Protein AF-A0A1Q7HKK1-F1 (afdb_monomer_lite)

Structure (mmCIF, N/CA/C/O backbone):
data_AF-A0A1Q7HKK1-F1
#
_entry.id   AF-A0A1Q7HKK1-F1
#
loop_
_atom_site.group_PDB
_atom_site.id
_atom_site.type_symbol
_atom_site.label_atom_id
_atom_site.label_alt_id
_atom_site.label_comp_id
_atom_site.label_asym_id
_atom_site.label_entity_id
_atom_site.label_seq_id
_atom_site.pdbx_PDB_ins_code
_atom_site.Cartn_x
_atom_site.Cartn_y
_atom_site.Cartn_z
_atom_site.occupancy
_atom_site.B_iso_or_equiv
_atom_site.auth_seq_id
_atom_site.auth_comp_id
_atom_site.auth_asym_id
_atom_site.auth_atom_id
_atom_site.pdbx_PDB_model_num
ATOM 1 N N . MET A 1 1 ? -11.847 10.784 -1.531 1.00 80.31 1 MET A N 1
ATOM 2 C CA . MET A 1 1 ? -12.477 9.885 -0.548 1.00 80.31 1 MET A CA 1
ATOM 3 C C . MET A 1 1 ? -13.758 9.335 -1.143 1.00 80.31 1 MET A C 1
ATOM 5 O O . MET A 1 1 ? -14.498 10.095 -1.760 1.00 80.31 1 MET A O 1
ATOM 9 N N . TRP A 1 2 ? -14.009 8.042 -0.967 1.00 82.75 2 TRP A N 1
ATOM 10 C CA . TRP A 1 2 ? -15.274 7.397 -1.310 1.00 82.75 2 TRP A CA 1
ATOM 11 C C . TRP A 1 2 ? -15.834 6.710 -0.073 1.00 82.75 2 TRP A C 1
ATOM 13 O O . TRP A 1 2 ? -15.111 6.007 0.631 1.00 82.75 2 TRP A O 1
ATOM 23 N N . LEU A 1 3 ? -17.128 6.911 0.154 1.00 79.12 3 LEU A N 1
ATOM 24 C CA . LEU A 1 3 ? -17.871 6.321 1.258 1.00 79.12 3 LEU A CA 1
ATOM 25 C C . LEU A 1 3 ? -18.754 5.172 0.736 1.00 79.12 3 LEU A C 1
ATOM 27 O O . LEU A 1 3 ? -19.161 5.199 -0.436 1.00 79.12 3 LEU A O 1
ATOM 31 N N . PRO A 1 4 ? -19.068 4.171 1.576 1.00 72.12 4 PRO A N 1
ATOM 32 C CA . PRO A 1 4 ? -20.070 3.152 1.273 1.00 72.12 4 PRO A CA 1
ATOM 33 C C . PRO A 1 4 ? -21.423 3.754 0.869 1.00 72.12 4 PRO A C 1
ATOM 35 O O . PRO A 1 4 ? -21.762 4.881 1.233 1.00 72.12 4 PRO A O 1
ATOM 38 N N . ARG A 1 5 ? -22.232 2.986 0.130 1.00 70.56 5 ARG A N 1
ATOM 39 C CA . ARG A 1 5 ? -23.631 3.365 -0.124 1.00 70.56 5 ARG A CA 1
ATOM 40 C C . ARG A 1 5 ? -24.385 3.362 1.210 1.00 70.56 5 ARG A C 1
ATOM 42 O O . ARG A 1 5 ? -24.185 2.443 1.996 1.00 70.56 5 ARG A O 1
ATOM 49 N N . ASP A 1 6 ? -25.205 4.385 1.449 1.00 73.00 6 ASP A N 1
ATOM 50 C CA . ASP A 1 6 ? -25.981 4.556 2.689 1.00 73.00 6 ASP A CA 1
ATOM 51 C C . ASP A 1 6 ? -25.108 4.631 3.958 1.00 73.00 6 ASP A C 1
ATOM 53 O O . ASP A 1 6 ? -25.484 4.157 5.028 1.00 73.00 6 ASP A O 1
ATOM 57 N N . TRP A 1 7 ? -23.911 5.219 3.828 1.00 68.81 7 TRP A N 1
ATOM 58 C CA . TRP A 1 7 ? -22.941 5.316 4.915 1.00 68.81 7 TRP A CA 1
ATOM 59 C C . TRP A 1 7 ? -23.478 6.085 6.125 1.00 68.81 7 TRP A C 1
ATOM 61 O O . TRP A 1 7 ? -23.895 7.239 6.031 1.00 68.81 7 TRP A O 1
ATOM 71 N N . THR A 1 8 ? -23.357 5.440 7.280 1.00 72.75 8 THR A N 1
ATOM 72 C CA . THR A 1 8 ? -23.418 6.049 8.606 1.00 72.75 8 THR A CA 1
ATOM 73 C C . THR A 1 8 ? -22.092 5.769 9.309 1.00 72.75 8 THR A C 1
ATOM 75 O O . THR A 1 8 ? -21.617 4.634 9.200 1.00 72.75 8 THR A O 1
ATOM 78 N N . PRO A 1 9 ? -21.501 6.727 10.045 1.00 70.31 9 PRO A N 1
ATOM 79 C CA . PRO A 1 9 ? -20.318 6.465 10.857 1.00 70.31 9 PRO A CA 1
ATOM 80 C C . PRO A 1 9 ? -20.576 5.285 11.799 1.00 70.31 9 PRO A C 1
ATOM 82 O O . PRO A 1 9 ? -21.444 5.344 12.670 1.00 70.31 9 PRO A O 1
ATOM 85 N N . THR A 1 10 ? -19.857 4.187 11.592 1.00 67.50 10 THR A N 1
ATOM 86 C CA . THR A 1 10 ? -19.933 2.994 12.435 1.00 67.50 10 THR A CA 1
ATOM 87 C C . THR A 1 10 ? -18.551 2.711 12.993 1.00 67.50 10 THR A C 1
ATOM 89 O O . THR A 1 10 ? -17.607 2.662 12.199 1.00 67.50 10 THR A O 1
ATOM 92 N N . PRO A 1 11 ? -18.425 2.436 14.303 1.00 66.00 11 PRO A N 1
ATOM 93 C CA . PRO A 1 11 ? -17.152 2.048 14.889 1.00 66.00 11 PRO A CA 1
ATOM 94 C C . PRO A 1 11 ? -16.513 0.916 14.080 1.00 66.00 11 PRO A C 1
ATOM 96 O O . PRO A 1 11 ? -17.191 -0.060 13.747 1.00 66.00 11 PRO A O 1
ATOM 99 N N . ARG A 1 12 ? -15.207 1.027 13.807 1.00 70.31 12 ARG A N 1
ATOM 100 C CA . ARG A 1 12 ? -14.400 0.003 13.116 1.00 70.31 12 ARG A CA 1
ATOM 101 C C . ARG A 1 12 ? -14.690 -0.199 11.622 1.00 70.31 12 ARG A C 1
ATOM 103 O O . ARG A 1 12 ? -14.422 -1.282 11.099 1.00 70.31 12 ARG A O 1
ATOM 110 N N . CYS A 1 13 ? -15.208 0.808 10.915 1.00 73.94 13 CYS A N 1
ATOM 111 C CA . CYS A 1 13 ? -15.252 0.744 9.452 1.00 73.94 13 CYS A CA 1
ATOM 112 C C . CYS A 1 13 ? -13.818 0.591 8.895 1.00 73.94 13 CYS A C 1
ATOM 114 O O . CYS A 1 13 ? -12.953 1.397 9.246 1.00 73.94 13 CYS A O 1
ATOM 116 N N . PRO A 1 14 ? -13.527 -0.425 8.062 1.00 79.31 14 PRO A N 1
ATOM 117 C CA . PRO A 1 14 ? -12.194 -0.598 7.502 1.00 79.31 14 PRO A CA 1
ATOM 118 C C . PRO A 1 14 ? -11.873 0.525 6.511 1.00 79.31 14 PRO A C 1
ATOM 120 O O . PRO A 1 14 ? -12.694 0.883 5.657 1.00 79.31 14 PRO A O 1
ATOM 123 N N . LEU A 1 15 ? -10.650 1.046 6.613 1.00 88.25 15 LEU A N 1
ATOM 124 C CA . LEU A 1 15 ? -10.137 2.100 5.745 1.00 88.25 15 LEU A CA 1
ATOM 125 C C . LEU A 1 15 ? -9.169 1.488 4.732 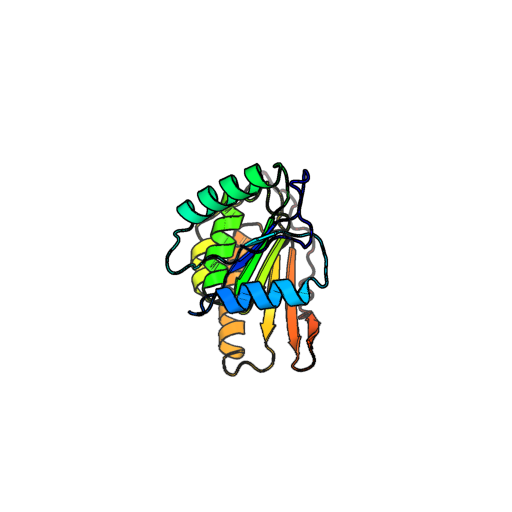1.00 88.25 15 LEU A C 1
ATOM 127 O O . LEU A 1 15 ? -8.183 0.861 5.114 1.00 88.25 15 LEU A O 1
ATOM 131 N N . LEU A 1 16 ? -9.445 1.664 3.442 1.00 89.50 16 LEU A N 1
ATOM 132 C CA . LEU A 1 16 ? -8.529 1.308 2.364 1.00 89.50 16 LEU A CA 1
ATOM 133 C C . LEU A 1 16 ? -7.850 2.570 1.840 1.00 89.50 16 LEU A C 1
ATOM 135 O O . LEU A 1 16 ? -8.512 3.447 1.291 1.00 89.50 16 LEU A O 1
ATOM 139 N N . ILE A 1 17 ? -6.530 2.626 1.945 1.00 91.25 17 ILE A N 1
ATOM 140 C CA . ILE A 1 17 ? -5.706 3.719 1.433 1.00 91.25 17 ILE A CA 1
ATOM 141 C C . ILE A 1 17 ? -5.013 3.218 0.168 1.00 91.25 17 ILE A C 1
ATOM 143 O O . ILE A 1 17 ? -4.067 2.442 0.240 1.00 91.25 17 ILE A O 1
ATOM 147 N N . ALA A 1 18 ? -5.515 3.622 -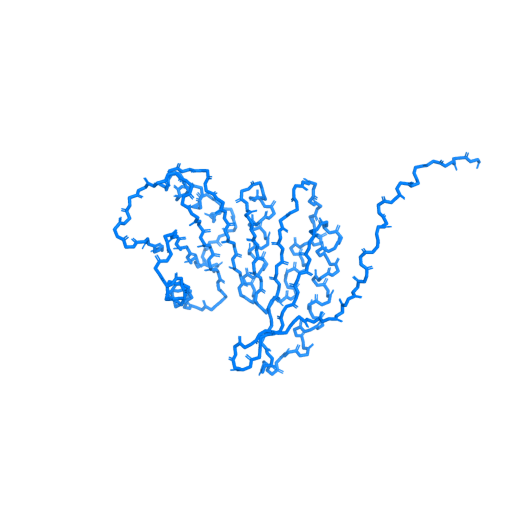0.994 1.00 91.25 18 ALA A N 1
ATOM 148 C CA . ALA A 1 18 ? -5.057 3.208 -2.312 1.00 91.25 18 ALA A CA 1
ATOM 149 C C . ALA A 1 18 ? -4.246 4.323 -2.981 1.00 91.25 18 ALA A C 1
ATOM 151 O O . ALA A 1 18 ? -4.804 5.289 -3.496 1.00 91.25 18 ALA A O 1
ATOM 152 N N . MET A 1 19 ? -2.926 4.180 -2.969 1.00 91.75 19 MET A N 1
ATOM 153 C CA . MET A 1 19 ? -1.987 5.156 -3.508 1.00 91.75 19 MET A CA 1
ATOM 154 C C . MET A 1 19 ? -1.416 4.711 -4.843 1.00 91.75 19 MET A C 1
ATOM 156 O O . MET A 1 19 ? -1.137 3.531 -5.071 1.00 91.75 19 MET A O 1
ATOM 160 N N . ASP A 1 20 ? -1.216 5.696 -5.703 1.00 88.88 20 ASP A N 1
ATOM 161 C CA . ASP A 1 20 ? -0.754 5.518 -7.064 1.00 88.88 20 ASP A CA 1
ATOM 162 C C . ASP A 1 20 ? 0.265 6.611 -7.402 1.00 88.88 20 ASP A C 1
ATOM 164 O O . ASP A 1 20 ? 0.142 7.737 -6.917 1.00 88.88 20 ASP A O 1
ATOM 168 N N . ASP A 1 21 ? 1.273 6.270 -8.200 1.00 84.56 21 ASP A N 1
ATOM 169 C CA . ASP A 1 21 ? 2.250 7.216 -8.742 1.00 84.56 21 ASP A CA 1
ATOM 170 C C . ASP A 1 21 ? 1.744 7.915 -10.014 1.00 84.56 21 AS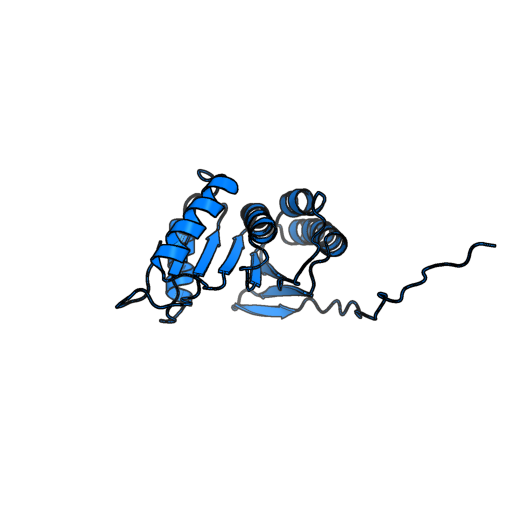P A C 1
ATOM 172 O O . ASP A 1 21 ? 2.309 8.921 -10.449 1.00 84.56 21 ASP A O 1
ATOM 176 N N . ALA A 1 22 ? 0.658 7.409 -10.606 1.00 76.88 22 ALA A N 1
ATOM 177 C CA . ALA A 1 22 ? 0.062 7.985 -11.794 1.00 76.88 22 ALA A CA 1
ATOM 178 C C . ALA A 1 22 ? -0.605 9.346 -11.507 1.00 76.88 22 ALA A C 1
ATOM 180 O O . ALA A 1 22 ? -1.204 9.550 -10.446 1.00 76.88 22 ALA A O 1
ATOM 181 N N . PRO A 1 23 ? -0.632 10.258 -12.501 1.00 70.19 23 PRO A N 1
ATOM 182 C CA . PRO A 1 23 ? -1.305 11.553 -12.379 1.00 70.19 23 PRO A CA 1
ATOM 183 C C . PRO A 1 23 ? -2.803 11.446 -12.050 1.00 70.19 23 PRO A C 1
ATOM 185 O O . PRO A 1 23 ? -3.375 12.365 -11.462 1.00 70.19 23 PRO A O 1
ATOM 188 N N . ASP A 1 24 ? -3.441 10.332 -12.426 1.00 78.88 24 ASP A N 1
ATOM 189 C CA . ASP A 1 24 ? -4.867 10.074 -12.213 1.00 78.88 24 ASP A CA 1
ATOM 190 C C . ASP A 1 24 ? -5.128 9.136 -11.022 1.00 78.88 24 ASP A C 1
ATOM 192 O O . ASP A 1 24 ? -5.761 8.088 -11.134 1.00 78.88 24 ASP A O 1
ATOM 196 N N . TRP A 1 25 ? -4.676 9.542 -9.837 1.00 78.88 25 TRP A N 1
ATOM 197 C CA . TRP A 1 25 ? -4.959 8.866 -8.562 1.00 78.88 25 TRP A CA 1
ATOM 198 C C . TRP A 1 25 ? -6.466 8.643 -8.301 1.00 78.88 25 TRP A C 1
ATOM 200 O O . TRP A 1 25 ? -6.861 7.760 -7.532 1.00 78.88 25 TRP A O 1
ATOM 210 N N . ARG A 1 26 ? -7.345 9.433 -8.940 1.00 80.44 26 ARG A N 1
ATOM 211 C CA . ARG A 1 26 ? -8.804 9.270 -8.835 1.00 80.44 26 ARG A CA 1
ATOM 212 C C . ARG A 1 26 ? -9.279 8.008 -9.541 1.00 80.44 26 ARG A C 1
ATOM 214 O O . ARG A 1 26 ? -10.175 7.342 -9.015 1.00 80.44 26 ARG A O 1
ATOM 221 N N . ALA A 1 27 ? -8.682 7.663 -10.682 1.00 83.94 27 ALA A N 1
ATOM 222 C CA . ALA A 1 27 ? -8.960 6.407 -11.367 1.00 83.94 27 ALA A CA 1
ATOM 223 C C . ALA A 1 27 ? -8.645 5.202 -10.471 1.00 83.94 27 ALA A C 1
ATOM 225 O O . ALA A 1 27 ? -9.452 4.274 -10.398 1.00 83.94 27 ALA A O 1
ATOM 226 N N . THR A 1 28 ? -7.550 5.248 -9.708 1.00 82.00 28 THR A N 1
ATOM 227 C CA . THR A 1 28 ? -7.169 4.190 -8.758 1.00 82.00 28 THR A CA 1
ATOM 228 C C . THR A 1 28 ? -8.235 3.984 -7.686 1.00 82.00 28 THR A C 1
ATOM 230 O O . THR A 1 28 ? -8.704 2.865 -7.472 1.00 82.00 28 THR A O 1
ATOM 233 N N . GLY A 1 29 ? -8.708 5.058 -7.053 1.00 80.69 29 GLY A N 1
ATOM 234 C CA . GLY A 1 29 ? -9.784 4.943 -6.068 1.00 80.69 29 GLY A CA 1
ATOM 235 C C . GLY A 1 29 ? -11.103 4.433 -6.663 1.00 80.69 29 GLY A C 1
ATOM 236 O O . GLY A 1 29 ? -11.793 3.625 -6.037 1.00 80.69 29 GLY A O 1
ATOM 237 N N . GLN A 1 30 ? -11.432 4.823 -7.899 1.00 83.25 30 GLN A N 1
ATOM 238 C CA . GLN A 1 30 ? -12.608 4.308 -8.604 1.00 83.25 30 GLN A CA 1
ATOM 239 C C . GLN A 1 30 ? -12.478 2.814 -8.953 1.00 83.25 30 GLN A C 1
ATOM 241 O O . GLN A 1 30 ? -13.464 2.081 -8.845 1.00 83.25 30 GLN A O 1
ATOM 246 N N . LEU A 1 31 ? -11.281 2.343 -9.318 1.00 84.25 31 LEU A N 1
ATOM 247 C CA . LEU A 1 31 ? -10.996 0.922 -9.539 1.00 84.25 31 LEU A CA 1
ATOM 248 C C . LEU A 1 31 ? -11.244 0.108 -8.268 1.00 84.25 31 LEU A C 1
ATOM 250 O O . LEU A 1 31 ? -12.007 -0.858 -8.300 1.00 84.25 31 LEU A O 1
ATOM 254 N N . PHE A 1 32 ? -10.681 0.531 -7.133 1.00 83.25 32 PHE A N 1
ATOM 255 C CA . PHE A 1 32 ? -10.899 -0.158 -5.858 1.00 83.25 32 PHE A CA 1
ATOM 256 C C . PHE A 1 32 ? -12.356 -0.109 -5.412 1.00 83.25 32 PHE A C 1
ATOM 258 O O . PHE A 1 32 ? -12.879 -1.107 -4.915 1.00 83.25 32 PHE A O 1
ATOM 265 N N . ARG A 1 33 ? -13.051 1.008 -5.639 1.00 82.44 33 ARG A N 1
ATOM 266 C CA . ARG A 1 33 ? -14.488 1.109 -5.370 1.00 82.44 33 ARG A CA 1
ATOM 267 C C . ARG A 1 33 ? -15.283 0.070 -6.155 1.00 82.44 33 ARG A C 1
ATOM 269 O O . ARG A 1 33 ? -16.133 -0.601 -5.574 1.00 82.44 33 ARG A O 1
ATOM 276 N N . ASN A 1 34 ? -14.995 -0.078 -7.447 1.00 83.19 34 ASN A N 1
ATOM 277 C CA . ASN A 1 34 ? -15.651 -1.069 -8.298 1.00 83.19 34 ASN A CA 1
ATOM 278 C C . ASN A 1 34 ? -15.316 -2.499 -7.843 1.00 83.19 34 ASN A C 1
ATOM 280 O O . ASN A 1 34 ? -16.214 -3.330 -7.719 1.00 83.19 34 ASN A O 1
ATOM 284 N N . ALA A 1 35 ? -14.045 -2.768 -7.528 1.00 79.06 35 ALA A N 1
ATOM 285 C CA . ALA A 1 35 ? -13.570 -4.080 -7.086 1.00 79.06 35 ALA A CA 1
ATOM 286 C C . ALA A 1 35 ? -14.117 -4.500 -5.710 1.00 79.06 35 ALA A C 1
ATOM 288 O O . ALA A 1 35 ? -14.273 -5.687 -5.437 1.00 79.06 35 ALA A O 1
ATOM 289 N N . SER A 1 36 ? -14.452 -3.536 -4.849 1.00 76.31 36 SER A N 1
ATOM 290 C CA . SER A 1 36 ? -14.962 -3.806 -3.498 1.00 76.31 36 SER A CA 1
ATOM 291 C C . SER A 1 36 ? -16.382 -4.386 -3.487 1.00 76.31 36 SER A C 1
ATOM 293 O O . SER A 1 36 ? -16.839 -4.820 -2.433 1.00 76.31 36 SER A O 1
ATOM 295 N N . ALA A 1 37 ? -17.078 -4.417 -4.633 1.00 69.81 37 ALA A N 1
ATOM 296 C CA . ALA A 1 37 ? -18.333 -5.147 -4.853 1.00 69.81 37 ALA A CA 1
ATOM 297 C C . ALA A 1 37 ? -19.408 -4.964 -3.753 1.00 69.81 37 ALA A C 1
ATOM 299 O O . ALA A 1 37 ? -20.127 -5.900 -3.411 1.00 69.81 37 ALA A O 1
ATOM 300 N N . GLY A 1 38 ? -19.522 -3.760 -3.180 1.00 66.19 38 GLY A N 1
ATOM 301 C CA . GLY A 1 38 ? -20.513 -3.444 -2.141 1.00 66.19 38 GLY A CA 1
ATOM 302 C C . GLY A 1 38 ? -20.079 -3.732 -0.700 1.00 66.19 38 GLY A C 1
ATOM 303 O O . GLY A 1 38 ? -20.891 -3.578 0.209 1.00 66.19 38 GLY A O 1
ATOM 304 N N . ARG A 1 39 ? -18.816 -4.107 -0.458 1.00 73.44 39 ARG A N 1
ATOM 305 C CA . ARG A 1 39 ? -18.262 -4.178 0.901 1.00 73.44 39 ARG A CA 1
ATOM 306 C C . ARG A 1 39 ? -18.247 -2.781 1.544 1.00 73.44 39 ARG A C 1
ATOM 308 O O . ARG A 1 39 ? -17.793 -1.833 0.898 1.00 73.44 39 ARG A O 1
ATOM 315 N N . PRO A 1 40 ? -18.716 -2.634 2.796 1.00 69.06 40 PRO A N 1
ATOM 316 C CA . PRO A 1 40 ? -18.673 -1.362 3.503 1.00 69.06 40 PRO A CA 1
ATOM 317 C C . PRO A 1 40 ? -17.232 -1.063 3.932 1.00 69.06 40 PRO A C 1
ATOM 319 O O . PRO A 1 40 ? -16.739 -1.603 4.917 1.00 69.06 40 PRO A O 1
ATOM 322 N N . GLN A 1 41 ? -16.555 -0.223 3.155 1.00 80.62 41 GLN A N 1
ATOM 323 C CA . GLN A 1 41 ? -15.226 0.302 3.452 1.00 80.62 41 GLN A CA 1
ATOM 324 C C . GLN A 1 41 ? -15.115 1.747 2.966 1.00 80.62 41 GLN A C 1
ATOM 326 O O . GLN A 1 41 ? -15.704 2.115 1.944 1.00 80.62 41 GLN A O 1
ATOM 331 N N . VAL A 1 42 ? -14.340 2.557 3.679 1.00 84.88 42 VAL A N 1
ATOM 332 C CA . VAL A 1 42 ? -13.980 3.900 3.219 1.00 84.88 42 VAL A CA 1
ATOM 333 C C . VAL A 1 42 ? -12.717 3.788 2.376 1.00 84.88 42 VAL A C 1
ATOM 335 O O . VAL A 1 42 ? -11.761 3.126 2.769 1.00 84.88 42 VAL A O 1
ATOM 338 N N . ILE A 1 43 ? -12.721 4.403 1.194 1.00 87.69 43 ILE A N 1
ATOM 339 C CA . ILE A 1 43 ? -11.574 4.383 0.282 1.00 87.69 43 ILE A CA 1
ATOM 340 C C . ILE A 1 43 ? -10.965 5.777 0.224 1.00 87.69 43 ILE A C 1
ATOM 342 O O . ILE A 1 43 ? -11.628 6.758 -0.134 1.00 87.69 43 ILE A O 1
ATOM 346 N N . LEU A 1 44 ? -9.680 5.857 0.532 1.00 88.94 44 LEU A N 1
ATOM 347 C CA . LEU A 1 44 ? -8.845 7.033 0.366 1.00 88.94 44 LEU A CA 1
ATOM 348 C C . LEU A 1 44 ? -7.893 6.775 -0.788 1.00 88.94 44 LEU A C 1
ATOM 350 O O . LEU A 1 44 ? -7.186 5.780 -0.787 1.00 88.94 44 LEU A O 1
ATOM 354 N N . ALA A 1 45 ? -7.868 7.668 -1.768 1.00 90.06 45 ALA A N 1
ATOM 355 C CA . ALA A 1 45 ? -6.808 7.690 -2.766 1.00 90.06 45 ALA A CA 1
ATOM 356 C C . ALA A 1 45 ? -6.175 9.073 -2.688 1.00 90.06 45 ALA A C 1
ATOM 358 O O . ALA A 1 45 ? -6.769 10.021 -3.197 1.00 90.06 45 ALA A O 1
ATOM 359 N N . PRO A 1 46 ? -5.085 9.248 -1.930 1.00 88.12 46 PRO A N 1
ATOM 360 C CA . PRO A 1 46 ? -4.402 10.525 -1.882 1.00 88.12 46 PRO A CA 1
ATOM 361 C C . PRO A 1 46 ? -3.543 10.735 -3.127 1.00 88.12 46 PRO A C 1
ATOM 363 O O . PRO A 1 46 ? -3.037 9.788 -3.727 1.00 88.12 46 PRO A O 1
ATOM 366 N N . ASN A 1 47 ? -3.326 12.004 -3.468 1.00 88.00 47 ASN A N 1
ATOM 367 C CA . ASN A 1 47 ? -2.308 12.380 -4.436 1.00 88.00 47 ASN A CA 1
ATOM 368 C C . ASN A 1 47 ? -0.940 12.464 -3.743 1.00 88.00 47 ASN A C 1
ATOM 370 O O . ASN A 1 47 ? -0.650 13.450 -3.061 1.00 88.00 47 ASN A O 1
ATOM 374 N N . ILE A 1 48 ? -0.092 11.457 -3.940 1.00 87.69 48 ILE A N 1
ATOM 375 C CA . ILE A 1 48 ? 1.230 11.397 -3.299 1.00 87.69 48 ILE A CA 1
ATOM 376 C C . ILE A 1 48 ? 2.202 12.478 -3.798 1.00 87.69 48 ILE A C 1
ATOM 378 O O . ILE A 1 48 ? 3.195 12.752 -3.137 1.00 87.69 48 ILE A O 1
ATOM 382 N N . ALA A 1 49 ? 1.919 13.122 -4.936 1.00 85.75 49 ALA A N 1
ATOM 383 C CA . ALA A 1 49 ? 2.722 14.241 -5.430 1.00 85.75 49 ALA A CA 1
ATOM 384 C C . ALA A 1 49 ? 2.440 15.554 -4.678 1.00 85.75 49 ALA A C 1
ATOM 386 O O . ALA A 1 49 ? 3.198 16.513 -4.799 1.00 85.75 49 ALA A O 1
ATOM 387 N N . VAL A 1 50 ? 1.329 15.617 -3.937 1.00 83.56 50 VAL A N 1
ATOM 388 C CA . VAL A 1 50 ? 0.888 16.816 -3.205 1.00 83.56 50 VAL A CA 1
ATOM 389 C C . VAL A 1 50 ? 1.039 16.633 -1.699 1.00 83.56 50 VAL A C 1
ATOM 391 O O . VAL A 1 50 ? 1.355 17.589 -0.995 1.00 83.56 50 VAL A O 1
ATOM 394 N N . HIS A 1 51 ? 0.822 15.418 -1.202 1.00 82.06 51 HIS A N 1
ATOM 395 C CA . HIS A 1 51 ? 0.860 15.127 0.223 1.00 82.06 51 HIS A CA 1
ATOM 396 C C . HIS A 1 51 ? 2.200 14.518 0.637 1.00 82.06 51 HIS A C 1
ATOM 398 O O . HIS A 1 51 ? 2.620 13.495 0.101 1.00 82.06 51 HIS A O 1
ATOM 404 N N . SER A 1 52 ? 2.839 15.110 1.648 1.00 86.12 52 SER A N 1
ATOM 405 C CA . SER A 1 52 ? 3.916 14.444 2.384 1.00 86.12 52 SER A CA 1
ATOM 406 C C . SER A 1 52 ? 3.348 13.315 3.245 1.00 86.12 52 SER A C 1
ATOM 408 O O . SER A 1 52 ? 2.175 13.351 3.626 1.00 86.12 52 SER A O 1
ATOM 410 N N . THR A 1 53 ? 4.184 12.350 3.633 1.00 84.06 53 THR A N 1
ATOM 411 C CA . THR A 1 53 ? 3.775 11.281 4.558 1.00 84.06 53 THR A CA 1
ATOM 412 C C . THR A 1 53 ? 3.230 11.833 5.880 1.00 84.06 53 THR A C 1
ATOM 414 O O . THR A 1 53 ? 2.269 11.279 6.398 1.00 84.06 53 THR A O 1
ATOM 417 N N . ASP A 1 54 ? 3.785 12.934 6.407 1.00 86.44 54 ASP A N 1
ATOM 418 C CA . ASP A 1 54 ? 3.263 13.593 7.618 1.00 86.44 54 ASP A CA 1
ATOM 419 C C . ASP A 1 54 ? 1.827 14.087 7.404 1.00 86.44 54 ASP A C 1
ATOM 421 O O . ASP A 1 54 ? 0.931 13.737 8.167 1.00 86.44 54 ASP A O 1
ATOM 425 N N . SER A 1 55 ? 1.582 14.804 6.302 1.00 89.00 55 SER A N 1
ATOM 426 C CA . SER A 1 55 ? 0.240 15.308 5.985 1.00 89.00 55 SER A CA 1
ATOM 427 C C . SER A 1 55 ? -0.771 14.189 5.715 1.00 89.00 55 SER A C 1
ATOM 429 O O . SER A 1 55 ? -1.962 14.357 5.961 1.00 89.00 55 SER A O 1
ATOM 431 N N . LEU A 1 56 ? -0.312 13.034 5.214 1.00 88.00 56 LEU A N 1
ATOM 432 C CA . LEU A 1 56 ? -1.166 11.862 5.032 1.00 88.00 56 LEU A CA 1
ATOM 433 C C . LEU A 1 56 ? -1.575 11.256 6.366 1.00 88.00 56 LEU A C 1
ATOM 435 O O . LEU A 1 56 ? -2.741 10.914 6.519 1.00 88.00 56 LEU A O 1
ATOM 439 N N . VAL A 1 57 ? -0.641 11.125 7.310 1.00 87.69 57 VAL A N 1
ATOM 440 C CA . VAL A 1 57 ? -0.927 10.602 8.652 1.00 87.69 57 VAL A CA 1
ATOM 441 C C . VAL A 1 57 ? -1.981 11.461 9.347 1.00 87.69 57 VAL A C 1
ATOM 443 O O . VAL A 1 57 ? -2.977 10.922 9.822 1.00 87.69 57 VAL A O 1
ATOM 446 N N . GLU A 1 58 ? -1.807 12.785 9.334 1.00 88.81 58 GLU A N 1
ATOM 447 C CA . GLU A 1 58 ? -2.777 13.724 9.913 1.00 88.81 58 GLU A CA 1
ATOM 448 C C . GLU A 1 58 ? -4.159 13.562 9.269 1.00 88.81 58 GLU A C 1
ATOM 450 O O . GLU A 1 58 ? -5.150 13.328 9.959 1.00 88.81 58 GLU A O 1
ATOM 455 N N . TRP A 1 59 ? -4.214 13.579 7.935 1.00 87.00 59 TRP A N 1
ATOM 456 C CA . TRP A 1 59 ? -5.468 13.456 7.195 1.00 87.00 59 TRP A CA 1
ATOM 457 C C . TRP A 1 59 ? -6.171 12.105 7.405 1.00 87.00 59 TRP A C 1
ATOM 459 O O . TRP A 1 59 ? -7.397 12.037 7.501 1.00 87.00 59 TRP A O 1
ATOM 469 N N . ILE A 1 60 ? -5.412 11.009 7.489 1.00 85.75 60 ILE A N 1
ATOM 470 C CA . ILE A 1 60 ? -5.949 9.674 7.784 1.00 85.75 60 ILE A CA 1
ATOM 471 C C . ILE A 1 60 ? -6.508 9.627 9.206 1.00 85.75 60 ILE A C 1
ATOM 473 O O . ILE A 1 60 ? -7.572 9.040 9.403 1.00 85.75 60 ILE A O 1
ATOM 477 N N . GLY A 1 61 ? -5.823 10.245 10.172 1.00 85.06 61 GLY A N 1
ATOM 478 C CA . GLY A 1 61 ? -6.289 10.362 11.552 1.00 85.06 61 GLY A CA 1
ATOM 479 C C . GLY A 1 61 ? -7.642 11.065 11.638 1.00 85.06 61 GLY A C 1
ATOM 480 O O . GLY A 1 61 ? -8.584 10.496 12.184 1.00 85.06 61 GLY A O 1
ATOM 481 N N . GLU A 1 62 ? -7.771 12.233 11.000 1.00 86.75 62 GLU A N 1
ATOM 482 C CA . GLU A 1 62 ? -9.031 12.991 10.937 1.00 86.75 62 GLU A CA 1
ATOM 483 C C . GLU A 1 62 ? -10.178 12.145 10.366 1.00 86.75 62 GLU A C 1
ATOM 485 O O . GLU A 1 62 ? -11.255 12.053 10.956 1.00 86.75 62 GLU A O 1
ATOM 490 N N . ILE A 1 63 ? -9.937 11.455 9.248 1.00 84.44 63 ILE A N 1
ATOM 491 C CA . ILE A 1 63 ? -10.954 10.602 8.621 1.00 84.44 63 ILE A CA 1
ATOM 492 C C . ILE A 1 63 ? -11.295 9.394 9.498 1.00 84.44 63 ILE A C 1
ATOM 494 O O . ILE A 1 63 ? -12.458 8.996 9.571 1.00 84.44 63 ILE A O 1
ATOM 498 N N . SER A 1 64 ? -10.302 8.783 10.143 1.00 81.25 64 SER A N 1
ATOM 499 C CA . SER A 1 64 ? -10.502 7.644 11.044 1.00 81.25 64 SER A CA 1
ATOM 500 C C . SER A 1 64 ? -11.415 8.028 12.210 1.00 81.25 64 SER A C 1
ATOM 502 O O . SER A 1 64 ? -12.370 7.302 12.512 1.00 81.25 64 SER A O 1
ATOM 504 N N . ASP A 1 65 ? -11.193 9.207 12.793 1.00 83.00 65 ASP A N 1
ATOM 505 C CA . ASP A 1 65 ? -12.017 9.762 13.865 1.00 83.00 65 ASP A CA 1
ATOM 506 C C . ASP A 1 65 ? -13.445 10.065 13.385 1.00 83.00 65 ASP A C 1
ATOM 508 O O . ASP A 1 65 ? -14.416 9.644 14.023 1.00 83.00 65 ASP A O 1
ATOM 512 N N . GLU A 1 66 ? -13.601 10.694 12.213 1.00 81.06 66 GLU A N 1
ATOM 513 C CA . GLU A 1 66 ? -14.912 10.928 11.583 1.00 81.06 66 GLU A CA 1
ATOM 514 C C . GLU A 1 66 ? -15.665 9.623 11.276 1.00 81.06 66 GLU A C 1
ATOM 516 O O . GLU A 1 66 ? -16.899 9.574 11.305 1.00 81.06 66 GLU A O 1
ATOM 521 N N . CYS A 1 67 ? -14.933 8.538 11.018 1.00 73.31 67 CYS A N 1
ATOM 522 C CA . CYS A 1 67 ? -15.485 7.210 10.767 1.00 73.31 67 CYS A CA 1
ATOM 523 C C . CYS A 1 67 ? -15.800 6.416 12.047 1.00 73.31 67 CYS A C 1
ATOM 525 O O . CYS A 1 67 ? -16.170 5.245 11.952 1.00 73.31 67 CYS A O 1
ATOM 527 N N . GLY A 1 68 ? -15.705 7.029 13.231 1.00 71.38 68 GLY A N 1
ATOM 528 C CA . GLY A 1 68 ? -16.038 6.407 14.515 1.00 71.38 68 GLY A CA 1
ATOM 529 C C . GLY A 1 68 ? -14.860 5.744 15.235 1.00 71.38 68 GLY A C 1
ATOM 530 O O . GLY A 1 68 ? -15.085 5.071 16.243 1.00 71.38 68 GLY A O 1
ATOM 531 N N . GLY A 1 69 ? -13.633 5.935 14.739 1.00 66.88 69 GLY A N 1
ATOM 532 C CA . GLY A 1 69 ? -12.384 5.529 15.380 1.00 66.88 69 GLY A CA 1
ATOM 533 C C . GLY A 1 69 ? -12.137 4.016 15.451 1.00 66.88 69 GLY A C 1
ATOM 534 O O . GLY A 1 69 ? -13.028 3.174 15.277 1.00 66.88 69 GLY A O 1
ATOM 535 N N . GLY A 1 70 ? -10.878 3.653 15.719 1.00 63.19 70 GLY A N 1
ATOM 536 C CA . GLY A 1 70 ? -10.466 2.275 16.023 1.00 63.19 70 GLY A CA 1
ATOM 537 C C . GLY A 1 70 ? -10.608 1.269 14.873 1.00 63.19 70 GLY A C 1
ATOM 538 O O . GLY A 1 70 ? -10.654 0.063 15.124 1.00 63.19 70 GLY A O 1
ATOM 539 N N . GLY A 1 71 ? -10.728 1.743 13.629 1.00 65.75 71 GLY A N 1
ATOM 540 C CA . GLY A 1 71 ? -10.671 0.906 12.431 1.00 65.75 71 GLY A CA 1
ATOM 541 C C . GLY A 1 71 ? -9.234 0.539 12.071 1.00 65.75 71 GLY A C 1
ATOM 542 O O . GLY A 1 71 ? -8.311 1.312 12.313 1.00 65.75 71 GLY A O 1
ATOM 543 N N . SER A 1 72 ? -9.040 -0.644 11.488 1.00 79.25 72 SER A N 1
ATOM 544 C CA . SER A 1 72 ? -7.741 -1.028 10.935 1.00 79.25 72 SER A CA 1
ATOM 545 C C . SER A 1 72 ? -7.572 -0.515 9.507 1.00 79.25 72 SER A C 1
ATOM 547 O O . SER A 1 72 ? -8.534 -0.470 8.731 1.00 79.25 72 SER A O 1
ATOM 549 N N . TYR A 1 73 ? -6.337 -0.176 9.147 1.00 86.75 73 TYR A N 1
ATOM 550 C CA . TYR A 1 73 ? -5.986 0.325 7.823 1.00 86.75 73 TYR A CA 1
ATOM 551 C C . TYR A 1 73 ? -5.493 -0.803 6.922 1.00 86.75 73 TYR A C 1
ATOM 553 O O . TYR A 1 73 ? -4.633 -1.600 7.299 1.00 86.75 73 TYR A O 1
ATOM 561 N N . PHE A 1 74 ? -6.009 -0.831 5.701 1.00 89.19 74 PHE A N 1
ATOM 562 C CA . PHE A 1 74 ? -5.423 -1.561 4.589 1.00 89.19 74 PHE A CA 1
ATOM 563 C C . PHE A 1 74 ? -4.728 -0.550 3.692 1.00 89.19 74 PHE A C 1
ATOM 565 O O . PHE A 1 74 ? -5.365 0.376 3.190 1.00 89.19 74 PHE A O 1
ATOM 572 N N . VAL A 1 75 ? -3.427 -0.715 3.486 1.00 90.81 75 VAL A N 1
ATOM 573 C CA . VAL A 1 75 ? -2.636 0.210 2.669 1.00 90.81 75 VAL A CA 1
ATOM 574 C C . VAL A 1 75 ? -2.261 -0.471 1.359 1.00 90.81 75 VAL A C 1
ATOM 576 O O . VAL A 1 75 ? -1.832 -1.620 1.347 1.00 90.81 75 VAL A O 1
ATOM 579 N N . CYS A 1 76 ? -2.418 0.227 0.242 1.00 91.44 76 CYS A N 1
ATOM 580 C CA . CYS A 1 76 ? -1.974 -0.218 -1.067 1.00 91.44 76 CYS A CA 1
ATOM 581 C C . CYS A 1 76 ? -1.140 0.878 -1.728 1.00 91.44 76 CYS A C 1
ATOM 583 O O . CYS A 1 76 ? -1.564 2.031 -1.759 1.00 91.44 76 CYS A O 1
ATOM 585 N N . GLY A 1 77 ? 0.018 0.521 -2.279 1.00 90.94 77 GLY A N 1
ATOM 586 C CA . GLY A 1 77 ? 0.854 1.422 -3.072 1.00 90.94 77 GLY A CA 1
ATOM 587 C C . GLY A 1 77 ? 1.263 0.766 -4.384 1.00 90.94 77 GLY A C 1
ATOM 588 O O . GLY A 1 77 ? 1.648 -0.401 -4.384 1.00 90.94 77 GLY A O 1
ATOM 589 N N . ARG A 1 78 ? 1.157 1.498 -5.495 1.00 87.75 78 ARG A N 1
ATOM 590 C CA . ARG A 1 78 ? 1.636 1.075 -6.818 1.00 87.75 78 ARG A CA 1
ATOM 591 C C . ARG A 1 78 ? 2.911 1.828 -7.207 1.00 87.75 78 ARG A C 1
ATOM 593 O O . ARG A 1 78 ? 2.969 3.040 -7.021 1.00 87.75 78 ARG A O 1
ATOM 600 N N . CYS A 1 79 ? 3.905 1.130 -7.753 1.00 86.06 79 CYS A N 1
ATOM 601 C CA . CYS A 1 79 ? 5.173 1.707 -8.207 1.00 86.06 79 CYS A CA 1
ATOM 602 C C . CYS A 1 79 ? 5.849 2.530 -7.097 1.00 86.06 79 CYS A C 1
ATOM 604 O O . CYS A 1 79 ? 5.998 2.023 -5.980 1.00 86.06 79 CYS A O 1
ATOM 606 N N . ASP A 1 80 ? 6.204 3.788 -7.363 1.00 86.94 80 ASP A N 1
ATOM 607 C CA . ASP A 1 80 ? 6.848 4.697 -6.405 1.00 86.94 80 ASP A CA 1
ATOM 608 C C . ASP A 1 80 ? 5.971 4.970 -5.169 1.00 86.94 80 ASP A C 1
ATOM 610 O O . ASP A 1 80 ? 6.468 5.158 -4.053 1.00 86.94 80 ASP A O 1
ATOM 614 N N . ALA A 1 81 ? 4.645 4.857 -5.309 1.00 90.50 81 ALA A N 1
ATOM 615 C CA . ALA A 1 81 ? 3.718 4.948 -4.184 1.00 90.50 81 ALA A CA 1
ATOM 616 C C . ALA A 1 81 ? 3.912 3.825 -3.152 1.00 90.50 81 ALA A C 1
ATOM 618 O O . ALA A 1 81 ? 3.465 3.952 -2.011 1.00 90.50 81 ALA A O 1
ATOM 619 N N . SER A 1 82 ? 4.592 2.732 -3.515 1.00 88.88 82 SER A N 1
ATOM 620 C CA . SER A 1 82 ? 4.936 1.650 -2.588 1.00 88.88 82 SER A CA 1
ATOM 621 C C . SER A 1 82 ? 5.860 2.126 -1.464 1.00 88.88 82 SER A C 1
ATOM 623 O O . SER A 1 82 ? 5.710 1.692 -0.323 1.00 88.88 82 SER A O 1
ATOM 625 N N . ALA A 1 83 ? 6.785 3.049 -1.750 1.00 87.25 83 ALA A N 1
ATOM 626 C CA . ALA A 1 83 ? 7.673 3.618 -0.736 1.00 87.25 83 ALA A CA 1
ATOM 627 C C . ALA A 1 83 ? 6.901 4.502 0.261 1.00 87.25 83 ALA A C 1
ATOM 629 O O . ALA A 1 83 ? 7.140 4.447 1.472 1.00 87.25 83 ALA A O 1
ATOM 630 N N . VAL A 1 84 ? 5.927 5.270 -0.238 1.00 90.25 84 VAL A N 1
ATOM 631 C CA . VAL A 1 84 ? 5.023 6.094 0.583 1.00 90.25 84 VAL A CA 1
ATOM 632 C C . VAL A 1 84 ? 4.109 5.210 1.433 1.00 90.25 84 VAL A C 1
ATOM 634 O O . VAL A 1 84 ? 4.003 5.431 2.638 1.00 90.25 84 VAL A O 1
ATOM 637 N N . ALA A 1 85 ? 3.526 4.161 0.840 1.00 90.31 85 ALA A N 1
ATOM 638 C CA . ALA A 1 85 ? 2.744 3.149 1.550 1.00 90.31 85 ALA A CA 1
ATOM 639 C C . ALA A 1 85 ? 3.518 2.564 2.724 1.00 90.31 85 ALA A C 1
ATOM 641 O O . ALA A 1 85 ? 3.014 2.513 3.842 1.00 90.31 85 ALA A O 1
ATOM 642 N N . MET A 1 86 ? 4.766 2.172 2.489 1.00 86.31 86 MET A N 1
ATOM 643 C CA . MET A 1 86 ? 5.571 1.561 3.531 1.00 86.31 86 MET A CA 1
ATOM 644 C C . MET A 1 86 ? 5.975 2.568 4.612 1.00 86.31 86 MET A C 1
ATOM 646 O O . MET A 1 86 ? 5.927 2.257 5.797 1.00 86.31 86 MET A O 1
ATOM 650 N N . SER A 1 87 ? 6.276 3.809 4.229 1.00 85.94 87 SER A N 1
ATOM 651 C CA . SER A 1 87 ? 6.551 4.889 5.184 1.00 85.94 87 SER A CA 1
ATOM 652 C C . SER A 1 87 ? 5.348 5.202 6.078 1.00 85.94 87 SER A C 1
ATOM 654 O O . SER A 1 87 ? 5.522 5.470 7.265 1.00 85.94 87 SER A O 1
ATOM 656 N N . LEU A 1 88 ? 4.130 5.132 5.534 1.00 86.81 88 LEU A N 1
ATOM 657 C CA . LEU A 1 88 ? 2.895 5.267 6.303 1.00 86.81 88 LEU A CA 1
ATOM 658 C C . LEU A 1 88 ? 2.735 4.114 7.300 1.00 86.81 88 LEU A C 1
ATOM 660 O O . LEU A 1 88 ? 2.536 4.353 8.485 1.00 86.81 88 LEU A O 1
ATOM 664 N N . VAL A 1 89 ? 2.882 2.868 6.846 1.00 84.75 89 VAL A N 1
ATOM 665 C CA . VAL A 1 89 ? 2.756 1.681 7.709 1.00 84.75 89 VAL A CA 1
ATOM 666 C C . VAL A 1 89 ? 3.803 1.665 8.820 1.00 84.75 89 VAL A C 1
ATOM 668 O O . VAL A 1 89 ? 3.512 1.228 9.925 1.00 84.75 89 VAL A O 1
ATOM 671 N N . LEU A 1 90 ? 5.013 2.160 8.559 1.00 79.75 90 LEU A N 1
ATOM 672 C CA . LEU A 1 90 ? 6.060 2.283 9.575 1.00 79.75 90 LEU A CA 1
ATOM 673 C C . LEU A 1 90 ? 5.682 3.252 10.704 1.00 79.75 90 LEU A C 1
ATOM 675 O O . LEU A 1 90 ? 6.099 3.049 11.841 1.00 79.75 90 LEU A O 1
ATOM 679 N N . ARG A 1 91 ? 4.904 4.292 10.395 1.00 81.31 91 ARG A N 1
ATOM 680 C CA . ARG A 1 91 ? 4.447 5.301 11.361 1.00 81.31 91 ARG A CA 1
ATOM 681 C C . ARG A 1 91 ? 3.156 4.887 12.064 1.00 81.31 91 ARG A C 1
ATOM 683 O O . ARG A 1 91 ? 3.018 5.107 13.258 1.00 81.31 91 ARG A O 1
ATOM 690 N N . GLU A 1 92 ? 2.274 4.208 11.337 1.00 81.31 92 GLU A N 1
ATOM 691 C CA . GLU A 1 92 ? 0.936 3.793 11.772 1.00 81.31 92 GLU A CA 1
ATOM 692 C C . GLU A 1 92 ? 0.837 2.267 11.966 1.00 81.31 92 GLU A C 1
ATOM 694 O O . GLU A 1 92 ? -0.193 1.642 11.694 1.00 81.31 92 GLU A O 1
ATOM 699 N N . CYS A 1 93 ? 1.925 1.620 12.398 1.00 71.62 93 CYS A N 1
ATOM 700 C CA . CYS A 1 93 ? 2.021 0.156 12.412 1.00 71.62 93 CYS A CA 1
ATOM 701 C C . CYS A 1 93 ? 0.967 -0.502 13.313 1.00 71.62 93 CYS A C 1
ATOM 703 O O . CYS A 1 93 ? 0.374 -1.502 12.921 1.00 71.62 93 CYS A O 1
ATOM 705 N N . ALA A 1 94 ? 0.673 0.104 14.468 1.00 74.75 94 ALA A N 1
ATOM 706 C CA . ALA A 1 94 ? -0.276 -0.406 15.461 1.00 74.75 94 ALA A CA 1
ATOM 707 C C . ALA A 1 94 ? -1.733 -0.456 14.964 1.00 74.75 94 ALA A C 1
ATOM 709 O O . ALA A 1 94 ? -2.566 -1.151 15.539 1.00 74.75 94 ALA A O 1
ATOM 710 N N . VAL A 1 95 ? -2.052 0.297 13.910 1.00 79.56 95 VAL A N 1
ATOM 711 C CA . VAL A 1 95 ? -3.402 0.388 13.334 1.00 79.56 95 VAL A CA 1
ATOM 712 C C . VAL A 1 95 ? -3.463 -0.164 11.909 1.00 79.56 95 VAL A C 1
ATOM 714 O O . VAL A 1 95 ? -4.547 -0.311 11.344 1.00 79.56 95 VAL A O 1
ATOM 717 N N . THR A 1 96 ? -2.324 -0.543 11.324 1.00 83.31 96 THR A N 1
ATOM 718 C CA . THR A 1 96 ? -2.268 -1.140 9.986 1.00 83.31 96 THR A CA 1
ATOM 719 C C . THR A 1 96 ? -2.531 -2.645 10.052 1.00 83.31 96 THR A C 1
ATOM 721 O O . THR A 1 96 ? -1.724 -3.408 10.574 1.00 83.31 96 THR A O 1
ATOM 724 N N . ALA A 1 97 ? -3.625 -3.099 9.437 1.00 84.50 97 ALA A N 1
ATOM 725 C CA . ALA A 1 97 ? -3.960 -4.521 9.344 1.00 84.50 97 ALA A CA 1
ATOM 726 C C . ALA A 1 97 ? -3.143 -5.271 8.288 1.00 84.50 97 ALA A C 1
ATOM 728 O O . ALA A 1 97 ? -2.819 -6.436 8.498 1.00 84.50 97 ALA A O 1
ATOM 729 N N . ALA A 1 98 ? -2.871 -4.652 7.137 1.00 84.81 98 ALA A N 1
ATOM 730 C CA . ALA A 1 98 ? -2.058 -5.240 6.073 1.00 84.81 98 ALA A CA 1
ATOM 731 C C . ALA A 1 98 ? -1.631 -4.187 5.045 1.00 84.81 98 ALA A C 1
ATOM 733 O O . ALA A 1 98 ? -2.287 -3.153 4.880 1.00 84.81 98 ALA A O 1
ATOM 734 N N . VAL A 1 99 ? -0.576 -4.506 4.293 1.00 87.00 99 VAL A N 1
ATOM 735 C CA . VAL A 1 99 ? -0.122 -3.702 3.158 1.00 87.00 99 VAL A CA 1
ATOM 736 C C . VAL A 1 99 ? 0.071 -4.535 1.892 1.00 87.00 99 VAL A C 1
ATOM 738 O O . VAL A 1 99 ? 0.613 -5.641 1.923 1.00 87.00 99 VAL A O 1
ATOM 741 N N . ALA A 1 100 ? -0.381 -3.982 0.768 1.00 88.31 100 ALA A N 1
ATOM 742 C CA . ALA A 1 100 ? -0.200 -4.508 -0.577 1.00 88.31 100 ALA A CA 1
ATOM 743 C C . ALA A 1 100 ? 0.694 -3.562 -1.393 1.00 88.31 100 ALA A C 1
ATOM 745 O O . ALA A 1 100 ? 0.369 -2.389 -1.554 1.00 88.31 100 ALA A O 1
ATOM 746 N N . LEU A 1 101 ? 1.809 -4.057 -1.927 1.00 86.19 101 LEU A N 1
ATOM 747 C CA . LEU A 1 101 ? 2.694 -3.279 -2.800 1.00 86.19 101 LEU A CA 1
ATOM 748 C C . LEU A 1 101 ? 2.625 -3.845 -4.216 1.00 86.19 101 LEU A C 1
ATOM 750 O O . LEU A 1 101 ? 2.803 -5.045 -4.404 1.00 86.19 101 LEU A O 1
ATOM 754 N N . VAL A 1 102 ? 2.351 -3.006 -5.206 1.00 83.88 102 VAL A N 1
ATOM 755 C CA . VAL A 1 102 ? 2.165 -3.416 -6.602 1.00 83.88 102 VAL A CA 1
ATOM 756 C C . VAL A 1 102 ? 3.284 -2.820 -7.442 1.00 83.88 102 VAL A C 1
ATOM 758 O O . VAL A 1 102 ? 3.413 -1.604 -7.509 1.00 83.88 102 VAL A O 1
ATOM 761 N N . SER A 1 103 ? 4.086 -3.665 -8.081 1.00 81.06 103 SER A N 1
ATOM 762 C CA . SER A 1 103 ? 5.286 -3.290 -8.836 1.00 81.06 103 SER A CA 1
ATOM 763 C C . SER A 1 103 ? 6.195 -2.314 -8.067 1.00 81.06 103 SER A C 1
ATOM 765 O O . SER A 1 103 ? 6.509 -1.252 -8.597 1.00 81.06 103 SER A O 1
ATOM 767 N N . PRO A 1 104 ? 6.577 -2.603 -6.804 1.00 80.94 104 PRO A N 1
ATOM 768 C CA . PRO A 1 104 ? 7.417 -1.700 -6.023 1.00 80.94 104 PRO A CA 1
ATOM 769 C C . PRO A 1 104 ? 8.744 -1.413 -6.730 1.00 80.94 104 PRO A C 1
ATOM 771 O O . PRO A 1 104 ? 9.334 -2.311 -7.330 1.00 80.94 104 PRO A O 1
ATOM 774 N N . THR A 1 105 ? 9.215 -0.172 -6.608 1.00 81.81 105 THR A N 1
ATOM 775 C CA . THR A 1 105 ? 10.482 0.282 -7.192 1.00 81.81 105 THR A CA 1
ATOM 776 C C . THR A 1 105 ? 11.609 0.307 -6.158 1.00 81.81 105 THR A C 1
ATOM 778 O O . THR A 1 105 ? 11.375 0.213 -4.946 1.00 81.81 105 THR A O 1
ATOM 781 N N . ALA A 1 106 ? 12.849 0.499 -6.612 1.00 77.31 106 ALA A N 1
ATOM 782 C CA . ALA A 1 106 ? 14.038 0.596 -5.757 1.00 77.31 106 ALA A CA 1
ATOM 783 C C . ALA A 1 106 ? 13.924 1.631 -4.614 1.00 77.31 106 ALA A C 1
ATOM 785 O O . ALA A 1 106 ? 14.561 1.476 -3.570 1.00 77.31 106 ALA A O 1
ATOM 786 N N . GLN A 1 107 ? 13.079 2.656 -4.764 1.00 80.19 107 GLN A N 1
ATOM 787 C CA . GLN A 1 107 ? 12.825 3.681 -3.743 1.00 80.19 107 GLN A CA 1
ATOM 788 C C . GLN A 1 107 ? 12.279 3.086 -2.434 1.00 80.19 107 GLN A C 1
ATOM 790 O O . GLN A 1 107 ? 12.544 3.603 -1.346 1.00 80.19 107 GLN A O 1
ATOM 795 N N . LEU A 1 108 ? 11.574 1.951 -2.516 1.00 81.88 108 LEU A N 1
ATOM 796 C CA . LEU A 1 108 ? 11.106 1.207 -1.350 1.00 81.88 108 LEU A CA 1
ATOM 797 C C . LEU A 1 108 ? 12.271 0.723 -0.474 1.00 81.88 108 LEU A C 1
ATOM 799 O O . LEU A 1 108 ? 12.166 0.749 0.751 1.00 81.88 108 LEU A O 1
ATOM 803 N N . ALA A 1 109 ? 13.383 0.292 -1.078 1.00 74.69 109 ALA A N 1
ATOM 804 C CA . ALA A 1 109 ? 14.539 -0.181 -0.319 1.00 74.69 109 ALA A CA 1
ATOM 805 C C . ALA A 1 109 ? 15.135 0.939 0.542 1.00 74.69 109 ALA A C 1
ATOM 807 O O . ALA A 1 109 ? 15.435 0.719 1.711 1.00 74.69 109 ALA A O 1
ATOM 808 N N . SER A 1 110 ? 15.217 2.159 0.004 1.00 75.56 110 SER A N 1
ATOM 809 C CA . SER A 1 110 ? 15.684 3.331 0.752 1.00 75.56 110 SER A CA 1
ATOM 810 C C . SER A 1 110 ? 14.777 3.679 1.936 1.00 75.56 110 SER A C 1
ATOM 812 O O . SER A 1 110 ? 15.282 4.053 2.991 1.00 75.56 110 SER A O 1
ATOM 814 N N . ALA A 1 111 ? 13.457 3.519 1.795 1.00 74.44 111 ALA A N 1
ATOM 815 C CA . ALA A 1 111 ? 12.513 3.738 2.895 1.00 74.44 111 ALA A CA 1
ATOM 816 C C . ALA A 1 111 ? 12.678 2.705 4.033 1.00 74.44 111 ALA A C 1
ATOM 818 O O . ALA A 1 111 ? 12.494 3.026 5.208 1.00 74.44 111 ALA A O 1
ATOM 819 N N . LEU A 1 112 ? 13.052 1.469 3.687 1.00 73.00 112 LEU A N 1
ATOM 820 C CA . LEU A 1 112 ? 13.199 0.350 4.623 1.00 73.00 112 LEU A CA 1
ATOM 821 C C . LEU A 1 112 ? 14.585 0.271 5.280 1.00 73.00 112 LEU A C 1
ATOM 823 O O . LEU A 1 112 ? 14.692 -0.146 6.429 1.00 73.00 112 LEU A O 1
ATOM 827 N N . ASP A 1 113 ? 15.650 0.686 4.591 1.00 66.06 113 ASP A N 1
ATOM 828 C CA . ASP A 1 113 ? 17.028 0.542 5.086 1.00 66.06 113 ASP A CA 1
ATOM 829 C C . ASP A 1 113 ? 17.344 1.395 6.323 1.00 66.06 113 ASP A C 1
ATOM 831 O O . ASP A 1 113 ? 18.276 1.088 7.067 1.00 66.06 113 ASP A O 1
ATOM 835 N N . ALA A 1 114 ? 16.552 2.436 6.586 1.00 57.31 114 ALA A N 1
ATOM 836 C CA . ALA A 1 114 ? 16.722 3.313 7.742 1.00 57.31 114 ALA A CA 1
ATOM 837 C C . ALA A 1 114 ? 15.870 2.919 8.964 1.00 57.31 114 ALA A C 1
ATOM 839 O O . ALA A 1 114 ? 15.967 3.575 10.002 1.00 57.31 114 ALA A O 1
ATOM 840 N N . THR A 1 115 ? 15.021 1.889 8.874 1.00 60.78 115 THR A N 1
ATOM 841 C CA . THR A 1 115 ? 13.987 1.630 9.886 1.00 60.78 115 THR A CA 1
ATOM 842 C C . THR A 1 115 ? 14.106 0.241 10.506 1.00 60.78 115 THR A C 1
ATOM 844 O O . THR A 1 115 ? 14.077 -0.785 9.837 1.00 60.78 115 THR A O 1
ATOM 847 N N . HIS A 1 116 ? 14.258 0.203 11.831 1.00 56.53 116 HIS A N 1
ATOM 848 C CA . HIS A 1 116 ? 14.082 -1.016 12.620 1.00 56.53 116 HIS A CA 1
ATOM 849 C C . HIS A 1 116 ? 12.672 -0.989 13.201 1.00 56.53 116 HIS A C 1
ATOM 851 O O . HIS A 1 116 ? 12.344 -0.079 13.965 1.00 56.53 116 HIS A O 1
ATOM 857 N N . VAL A 1 117 ? 11.839 -1.969 12.852 1.00 56.19 117 VAL A N 1
ATOM 858 C CA . VAL A 1 117 ? 10.489 -2.079 13.410 1.00 56.19 117 VAL A CA 1
ATOM 859 C C . VAL A 1 117 ? 10.531 -3.022 14.602 1.00 56.19 117 VAL A C 1
ATOM 861 O O . VAL A 1 117 ? 10.545 -4.240 14.454 1.00 56.19 117 VAL A O 1
ATOM 864 N N . ASN A 1 118 ? 10.553 -2.455 15.806 1.00 47.88 118 ASN A N 1
ATOM 865 C CA . ASN A 1 118 ? 10.255 -3.202 17.024 1.00 47.88 118 ASN A CA 1
ATOM 866 C C . ASN A 1 118 ? 8.738 -3.157 17.245 1.00 47.88 118 ASN A C 1
ATOM 868 O O . ASN A 1 118 ? 8.216 -2.106 17.609 1.00 47.88 118 ASN A O 1
ATOM 872 N N . GLY A 1 119 ? 8.022 -4.262 17.024 1.00 51.94 119 GLY A N 1
ATOM 873 C CA . GLY A 1 119 ? 6.571 -4.290 17.236 1.00 51.94 119 GLY A CA 1
ATOM 874 C C . GLY A 1 119 ? 5.826 -5.428 16.539 1.00 51.94 119 GLY A C 1
ATOM 875 O O . GLY A 1 119 ? 6.425 -6.414 16.104 1.00 51.94 119 GLY A O 1
ATOM 876 N N . GLU A 1 120 ? 4.498 -5.285 16.475 1.00 56.09 120 GLU A N 1
ATOM 877 C CA . GLU A 1 120 ? 3.591 -6.213 15.794 1.00 56.09 120 GLU A CA 1
ATOM 878 C C . GLU A 1 120 ? 3.926 -6.342 14.303 1.00 56.09 120 GLU A C 1
ATOM 880 O O . GLU A 1 120 ? 4.242 -5.377 13.606 1.00 56.09 120 GLU A O 1
ATOM 885 N N . ARG A 1 121 ? 3.865 -7.578 13.805 1.00 67.19 121 ARG A N 1
ATOM 886 C CA . ARG A 1 121 ? 4.172 -7.904 12.413 1.00 67.19 121 ARG A CA 1
ATOM 887 C C . ARG A 1 121 ? 2.978 -7.545 11.530 1.00 67.19 121 ARG A C 1
ATOM 889 O O . ARG A 1 121 ? 2.000 -8.286 11.509 1.00 67.19 121 ARG A O 1
ATOM 896 N N . VAL A 1 122 ? 3.087 -6.465 10.757 1.00 70.69 122 VAL A N 1
ATOM 897 C CA . VAL A 1 122 ? 2.117 -6.149 9.695 1.00 70.69 122 VAL A CA 1
ATOM 898 C C . VAL A 1 122 ? 2.322 -7.126 8.523 1.00 70.69 122 VAL A C 1
ATOM 900 O O . VAL A 1 122 ? 3.447 -7.241 8.029 1.00 70.69 122 VAL A O 1
ATOM 903 N N . PRO A 1 123 ? 1.281 -7.842 8.060 1.00 74.69 123 PRO A N 1
ATOM 904 C CA . PRO A 1 123 ? 1.335 -8.648 6.844 1.00 74.69 123 PRO A CA 1
ATOM 905 C C . PRO A 1 123 ? 1.645 -7.793 5.609 1.00 74.69 123 PRO A C 1
ATOM 907 O O . PRO A 1 123 ? 0.972 -6.789 5.359 1.00 74.69 123 PRO A O 1
ATOM 910 N N . VAL A 1 124 ? 2.628 -8.219 4.812 1.00 76.81 124 VAL A N 1
ATOM 911 C CA . VAL A 1 124 ? 3.071 -7.516 3.602 1.00 76.81 124 VAL A CA 1
ATOM 912 C C . VAL A 1 124 ? 2.925 -8.443 2.395 1.00 76.81 124 VAL A C 1
ATOM 914 O O . VAL A 1 124 ? 3.521 -9.519 2.355 1.00 76.81 124 VAL A O 1
ATOM 917 N N . ARG A 1 125 ? 2.163 -8.023 1.380 1.00 80.38 125 ARG A N 1
ATOM 918 C CA . ARG A 1 125 ? 2.025 -8.777 0.126 1.00 80.38 125 ARG A CA 1
ATOM 919 C C . ARG A 1 125 ? 2.470 -7.960 -1.072 1.00 80.38 125 ARG A C 1
ATOM 921 O O . ARG A 1 125 ? 2.053 -6.815 -1.226 1.00 80.38 125 ARG A O 1
ATOM 928 N N . TRP A 1 126 ? 3.303 -8.545 -1.922 1.00 78.38 126 TRP A N 1
ATOM 929 C CA . TRP A 1 126 ? 3.837 -7.884 -3.109 1.00 78.38 126 TRP A CA 1
ATOM 930 C C . TRP A 1 126 ? 3.290 -8.510 -4.385 1.00 78.38 126 TRP A C 1
ATOM 932 O O . TRP A 1 126 ? 3.183 -9.732 -4.491 1.00 78.38 126 TRP A O 1
ATOM 942 N N . PHE A 1 127 ? 2.949 -7.661 -5.348 1.00 77.19 127 PHE A N 1
ATOM 943 C CA . PHE A 1 127 ? 2.320 -8.037 -6.604 1.00 77.19 127 PHE A CA 1
ATOM 944 C C . PHE A 1 127 ? 3.121 -7.513 -7.788 1.00 77.19 127 PHE A C 1
ATOM 946 O O . PHE A 1 127 ? 3.508 -6.350 -7.790 1.00 77.19 127 PHE A O 1
ATOM 953 N N . PHE A 1 128 ? 3.311 -8.338 -8.816 1.00 71.62 128 PHE A N 1
ATOM 954 C CA . PHE A 1 128 ? 3.946 -7.937 -10.077 1.00 71.62 128 PHE A CA 1
ATOM 955 C C . PHE A 1 128 ? 3.091 -8.363 -11.267 1.00 71.62 128 PHE A C 1
ATOM 957 O O . PHE A 1 128 ? 2.495 -9.440 -11.241 1.00 71.62 128 PHE A O 1
ATOM 964 N N . GLY A 1 129 ? 3.047 -7.542 -12.317 1.00 67.38 129 GLY A N 1
ATOM 965 C CA . GLY A 1 129 ? 2.406 -7.908 -13.580 1.00 67.38 129 GLY A CA 1
ATOM 966 C C . GLY A 1 129 ? 3.312 -8.798 -14.432 1.00 67.38 129 GLY A C 1
ATOM 967 O O . GLY A 1 129 ? 4.438 -8.418 -14.736 1.00 67.38 129 GLY A O 1
ATOM 968 N N . ALA A 1 130 ? 2.823 -9.963 -14.861 1.00 61.38 130 ALA A N 1
ATOM 969 C CA . ALA A 1 130 ? 3.605 -10.923 -15.650 1.00 61.38 130 ALA A CA 1
ATOM 970 C C . ALA A 1 130 ? 4.000 -10.423 -17.053 1.00 61.38 130 ALA A C 1
ATOM 972 O O . ALA A 1 130 ? 4.957 -10.919 -17.642 1.00 61.38 130 ALA A O 1
ATOM 973 N N . GLN A 1 131 ? 3.251 -9.463 -17.602 1.00 61.78 131 GLN A N 1
ATOM 974 C CA . GLN A 1 131 ? 3.441 -8.939 -18.960 1.00 61.78 131 GLN A CA 1
ATOM 975 C C . GLN A 1 131 ? 4.129 -7.573 -18.998 1.00 61.78 131 GLN A C 1
ATOM 977 O O . GLN A 1 131 ? 4.177 -6.938 -20.051 1.00 61.78 131 GLN A O 1
ATOM 982 N N . ASP A 1 132 ? 4.649 -7.104 -17.866 1.00 59.59 132 ASP A N 1
ATOM 983 C CA . ASP A 1 132 ? 5.361 -5.839 -17.845 1.00 59.59 132 ASP A CA 1
ATOM 984 C C . ASP A 1 132 ? 6.701 -5.980 -18.597 1.00 59.59 132 ASP A C 1
ATOM 986 O O . ASP A 1 132 ? 7.515 -6.836 -18.235 1.00 59.59 132 ASP A O 1
ATOM 990 N N . PRO A 1 133 ? 6.977 -5.177 -19.644 1.00 59.88 133 PRO A N 1
ATOM 991 C CA . PRO A 1 133 ? 8.246 -5.247 -20.371 1.00 59.88 133 PRO A CA 1
ATOM 992 C C . PRO A 1 133 ? 9.462 -4.941 -19.482 1.00 59.88 133 PRO A C 1
ATOM 994 O O . PRO A 1 133 ? 10.587 -5.277 -19.852 1.00 59.88 133 PRO A O 1
ATOM 997 N N . GLN A 1 134 ? 9.252 -4.334 -18.311 1.00 60.41 134 GLN A N 1
ATOM 998 C CA . GLN A 1 134 ? 10.275 -4.060 -17.306 1.00 60.41 134 GLN A CA 1
ATOM 999 C C . GLN A 1 134 ? 10.305 -5.102 -16.176 1.00 60.41 134 GLN A C 1
ATOM 1001 O O . GLN A 1 134 ? 11.043 -4.927 -15.210 1.00 60.41 134 GLN A O 1
ATOM 1006 N N . LEU A 1 135 ? 9.580 -6.223 -16.288 1.00 60.94 135 LEU A N 1
ATOM 1007 C CA . LEU A 1 135 ? 9.494 -7.253 -15.244 1.00 60.94 135 LEU A CA 1
ATOM 1008 C C . LEU A 1 135 ? 10.862 -7.733 -14.738 1.00 60.94 135 LEU A C 1
ATOM 1010 O O . LEU A 1 135 ? 11.028 -7.923 -13.540 1.00 60.94 135 LEU A O 1
ATOM 1014 N N . ALA A 1 136 ? 11.856 -7.902 -15.616 1.00 63.03 136 ALA A N 1
ATOM 1015 C CA . ALA A 1 136 ? 13.201 -8.301 -15.193 1.00 63.03 136 ALA A CA 1
ATOM 1016 C C . ALA A 1 136 ? 13.866 -7.251 -14.280 1.00 63.03 136 ALA A C 1
ATOM 1018 O O . ALA A 1 136 ? 14.483 -7.614 -13.284 1.00 63.03 136 ALA A O 1
ATOM 1019 N N . VAL A 1 137 ? 13.676 -5.962 -14.582 1.00 65.31 137 VAL A N 1
ATOM 1020 C CA . VAL A 1 137 ? 14.145 -4.845 -13.748 1.00 65.31 137 VAL A CA 1
ATOM 1021 C C . VAL A 1 137 ? 13.396 -4.845 -12.416 1.00 65.31 137 VAL A C 1
ATOM 1023 O O . VAL A 1 137 ? 14.026 -4.821 -11.362 1.00 65.31 137 VAL A O 1
ATOM 1026 N N . TYR A 1 138 ? 12.070 -5.004 -12.447 1.00 66.25 138 TYR A N 1
ATOM 1027 C CA . TYR A 1 138 ? 11.259 -5.109 -11.234 1.00 66.25 138 TYR A CA 1
ATOM 1028 C C . TYR A 1 138 ? 11.649 -6.296 -10.349 1.00 66.25 138 TYR A C 1
ATOM 1030 O O . TYR A 1 138 ? 11.604 -6.174 -9.130 1.00 66.25 138 TYR A O 1
ATOM 1038 N N . LEU A 1 139 ? 12.063 -7.428 -10.926 1.00 66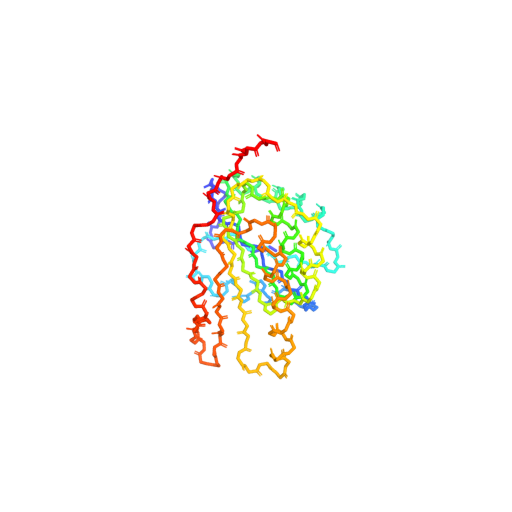.31 139 LEU A N 1
ATOM 1039 C CA . LEU A 1 139 ? 12.520 -8.596 -10.167 1.00 66.31 139 LEU A CA 1
ATOM 1040 C C . LEU A 1 139 ? 13.879 -8.375 -9.486 1.00 66.31 139 LEU A C 1
ATOM 1042 O O . LEU A 1 139 ? 14.103 -8.906 -8.397 1.00 66.31 139 LEU A O 1
ATOM 1046 N N . ASP A 1 140 ? 14.787 -7.603 -10.076 1.00 69.88 140 ASP A N 1
ATOM 1047 C CA . ASP A 1 140 ? 16.052 -7.266 -9.416 1.00 69.88 140 ASP A CA 1
ATOM 1048 C C . ASP A 1 140 ? 15.855 -6.191 -8.336 1.00 69.88 140 ASP A C 1
ATOM 1050 O O . ASP A 1 140 ? 16.366 -6.342 -7.222 1.00 69.88 140 ASP A O 1
ATOM 1054 N N . GLU A 1 141 ? 15.039 -5.167 -8.601 1.00 74.38 141 GLU A N 1
ATOM 1055 C CA . GLU A 1 141 ? 14.645 -4.164 -7.599 1.00 74.38 141 GLU A CA 1
ATOM 1056 C C . GLU A 1 141 ? 13.905 -4.810 -6.419 1.00 74.38 141 GLU A C 1
ATOM 1058 O O . GLU A 1 141 ? 14.206 -4.540 -5.251 1.00 74.38 141 GLU A O 1
ATOM 1063 N N . TRP A 1 142 ? 13.018 -5.761 -6.721 1.00 72.44 142 TRP A N 1
ATOM 1064 C CA . TRP A 1 142 ? 12.329 -6.600 -5.752 1.00 72.44 142 TRP A CA 1
ATOM 1065 C C . TRP A 1 142 ? 13.292 -7.268 -4.769 1.00 72.44 142 TRP A C 1
ATOM 1067 O O . TRP A 1 142 ? 13.085 -7.190 -3.557 1.00 72.44 142 TRP A O 1
ATOM 1077 N N . ARG A 1 143 ? 14.351 -7.925 -5.261 1.00 71.94 143 ARG A N 1
ATOM 1078 C CA . ARG A 1 143 ? 15.311 -8.646 -4.404 1.00 71.94 143 ARG A CA 1
ATOM 1079 C C . ARG A 1 143 ? 15.956 -7.719 -3.382 1.00 71.94 143 ARG A C 1
ATOM 1081 O O . ARG A 1 143 ? 16.130 -8.112 -2.224 1.00 71.94 143 ARG A O 1
ATOM 1088 N N . VAL A 1 144 ? 16.279 -6.496 -3.801 1.00 73.94 144 VAL A N 1
ATOM 1089 C CA . VAL A 1 144 ? 16.865 -5.466 -2.938 1.00 73.94 144 VAL A CA 1
ATOM 1090 C C . VAL A 1 144 ? 15.866 -5.051 -1.861 1.00 73.94 144 VAL A C 1
ATOM 1092 O O . VAL A 1 144 ? 16.179 -5.136 -0.670 1.00 73.94 144 VAL A O 1
ATOM 1095 N N . SER A 1 145 ? 14.637 -4.693 -2.240 1.00 72.31 145 SER A N 1
ATOM 1096 C CA . SER A 1 145 ? 13.599 -4.328 -1.274 1.00 72.31 145 SER A CA 1
ATOM 1097 C C . SER A 1 145 ? 13.269 -5.483 -0.322 1.00 72.31 145 SER A C 1
ATOM 1099 O O . SER A 1 145 ? 13.047 -5.257 0.865 1.00 72.31 145 SER A O 1
ATOM 1101 N N . ALA A 1 146 ? 13.224 -6.729 -0.807 1.00 70.81 146 ALA A N 1
ATOM 1102 C CA . ALA A 1 146 ? 12.888 -7.902 0.003 1.00 70.81 146 ALA A CA 1
ATOM 1103 C C . ALA A 1 146 ? 13.987 -8.197 1.030 1.00 70.81 146 ALA A C 1
ATOM 1105 O O . ALA A 1 146 ? 13.716 -8.641 2.147 1.00 70.81 146 ALA A O 1
ATOM 1106 N N . ALA A 1 147 ? 15.251 -7.960 0.672 1.00 72.94 147 ALA A N 1
ATOM 1107 C CA . ALA A 1 147 ? 16.355 -7.992 1.622 1.00 72.94 147 ALA A CA 1
ATOM 1108 C C . ALA A 1 147 ? 16.224 -6.883 2.683 1.00 72.94 147 ALA A C 1
ATOM 1110 O O . ALA A 1 147 ? 16.374 -7.173 3.870 1.00 72.94 147 ALA A O 1
ATOM 1111 N N . ALA A 1 148 ? 15.876 -5.655 2.287 1.00 70.88 148 ALA A N 1
ATOM 1112 C CA . ALA A 1 148 ? 15.655 -4.545 3.216 1.00 70.88 148 ALA A CA 1
ATOM 1113 C C . ALA A 1 148 ? 14.496 -4.821 4.196 1.00 70.88 148 ALA A C 1
ATOM 1115 O O . ALA A 1 148 ? 14.676 -4.716 5.407 1.00 70.88 148 ALA A O 1
ATOM 1116 N N . ALA A 1 149 ? 13.343 -5.289 3.702 1.00 68.81 149 ALA A N 1
ATOM 1117 C CA . ALA A 1 149 ? 12.182 -5.642 4.527 1.00 68.81 149 ALA A CA 1
ATOM 1118 C C . ALA A 1 149 ? 12.501 -6.739 5.558 1.00 68.81 149 ALA A C 1
ATOM 1120 O O . ALA A 1 149 ? 12.048 -6.670 6.703 1.00 68.81 149 ALA A O 1
ATOM 1121 N N . ARG A 1 150 ? 13.322 -7.729 5.170 1.00 68.62 150 ARG A N 1
ATOM 1122 C CA . ARG A 1 150 ? 13.825 -8.773 6.077 1.00 68.62 150 ARG A CA 1
ATOM 1123 C C . ARG A 1 150 ? 14.680 -8.187 7.196 1.00 68.62 150 ARG A C 1
ATOM 1125 O O . ARG A 1 150 ? 14.460 -8.533 8.352 1.00 68.62 150 ARG A O 1
ATOM 1132 N N . ARG A 1 151 ? 15.618 -7.286 6.874 1.00 69.00 151 ARG A N 1
ATOM 1133 C CA . ARG A 1 151 ? 16.432 -6.583 7.885 1.00 69.00 151 ARG A CA 1
ATOM 1134 C C . ARG A 1 151 ? 15.572 -5.743 8.832 1.00 69.00 151 ARG A C 1
ATOM 1136 O O . ARG A 1 151 ? 15.869 -5.693 10.018 1.00 69.00 151 ARG A O 1
ATOM 1143 N N . ALA A 1 152 ? 14.500 -5.142 8.317 1.00 65.38 152 ALA A N 1
ATOM 1144 C CA . ALA A 1 152 ? 13.564 -4.330 9.090 1.00 65.38 152 ALA A CA 1
ATOM 1145 C C . ALA A 1 152 ? 12.591 -5.145 9.975 1.00 65.38 152 ALA A C 1
ATOM 1147 O O . ALA A 1 152 ? 11.932 -4.557 10.830 1.00 65.38 152 ALA A O 1
ATOM 1148 N N . GLY A 1 153 ? 12.508 -6.475 9.808 1.00 60.31 153 GLY A N 1
ATOM 1149 C CA . GLY A 1 153 ? 11.715 -7.365 10.671 1.00 60.31 153 GLY A CA 1
ATOM 1150 C C . GLY A 1 153 ? 10.266 -7.622 10.231 1.00 60.31 153 GLY A C 1
ATOM 1151 O O . GLY A 1 153 ? 9.472 -8.127 11.029 1.00 60.31 153 GLY A O 1
ATOM 1152 N N . PHE A 1 154 ? 9.896 -7.318 8.980 1.00 62.03 154 PHE A N 1
ATOM 1153 C CA . PHE A 1 154 ? 8.531 -7.548 8.485 1.00 62.03 154 PHE A CA 1
ATOM 1154 C C . PHE A 1 154 ? 8.208 -9.040 8.321 1.00 62.03 154 PHE A C 1
ATOM 1156 O O . PHE A 1 154 ? 8.992 -9.828 7.794 1.00 62.03 154 PHE A O 1
ATOM 1163 N N . GLY A 1 155 ? 7.045 -9.435 8.841 1.00 48.88 155 GLY A N 1
ATOM 1164 C CA . GLY A 1 155 ? 6.842 -10.772 9.393 1.00 48.88 155 GLY A CA 1
ATOM 1165 C C . GLY A 1 155 ? 6.328 -11.870 8.473 1.00 48.88 155 GLY A C 1
ATOM 1166 O O . GLY A 1 155 ? 6.366 -13.016 8.904 1.00 48.88 155 GLY A O 1
ATOM 1167 N N . LEU A 1 156 ? 5.859 -11.549 7.269 1.00 53.41 156 LEU A N 1
ATOM 1168 C CA . LEU A 1 156 ? 5.411 -12.485 6.232 1.00 53.41 156 LEU A CA 1
ATOM 1169 C C . LEU A 1 156 ? 5.471 -11.721 4.908 1.00 53.41 156 LEU A C 1
ATOM 1171 O O . LEU A 1 156 ? 4.700 -10.783 4.718 1.00 53.41 156 LEU A O 1
ATOM 1175 N N . LEU A 1 157 ? 6.414 -12.092 4.043 1.00 55.94 157 LEU A N 1
ATOM 1176 C CA . LEU A 1 157 ? 6.506 -11.589 2.678 1.00 55.94 157 LEU A CA 1
ATOM 1177 C C . LEU A 1 157 ? 5.851 -12.626 1.766 1.00 55.94 157 LEU A C 1
ATOM 1179 O O . LEU A 1 157 ? 6.424 -13.687 1.531 1.00 55.94 157 LEU A O 1
ATOM 1183 N N . ASP A 1 158 ? 4.648 -12.326 1.292 1.00 64.81 158 ASP A N 1
ATOM 1184 C CA . ASP A 1 158 ? 3.939 -13.154 0.316 1.00 64.81 158 ASP A CA 1
ATOM 1185 C C . ASP A 1 158 ? 4.046 -12.485 -1.058 1.00 64.81 158 ASP A C 1
ATOM 1187 O O . ASP A 1 158 ?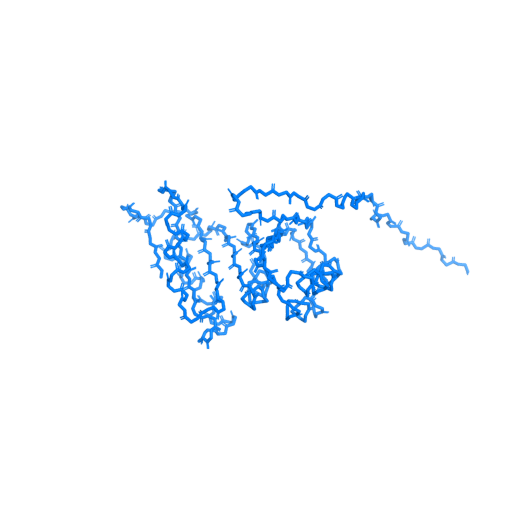 3.735 -11.299 -1.197 1.00 64.81 158 ASP A O 1
ATOM 1191 N N . ILE A 1 159 ? 4.544 -13.204 -2.063 1.00 61.16 159 ILE A N 1
ATOM 1192 C CA . ILE A 1 159 ? 4.810 -12.636 -3.391 1.00 61.16 159 ILE A CA 1
ATOM 1193 C C . ILE A 1 159 ? 3.949 -13.349 -4.409 1.00 61.16 159 ILE A C 1
ATOM 1195 O O . ILE A 1 159 ? 4.084 -14.555 -4.624 1.00 61.16 159 ILE A O 1
ATOM 1199 N N . ALA A 1 160 ? 3.115 -12.571 -5.083 1.00 64.44 160 ALA A N 1
ATOM 1200 C CA . ALA A 1 160 ? 2.240 -13.037 -6.134 1.00 64.44 160 ALA A CA 1
ATOM 1201 C C . ALA A 1 160 ? 2.608 -12.376 -7.468 1.00 64.44 160 ALA A C 1
ATOM 1203 O O . ALA A 1 160 ? 2.673 -11.154 -7.581 1.00 64.44 160 ALA A O 1
ATOM 1204 N N . VAL A 1 161 ? 2.799 -13.184 -8.506 1.00 63.56 161 VAL A N 1
ATOM 1205 C CA . VAL A 1 161 ? 2.798 -12.696 -9.890 1.00 63.56 161 VAL A CA 1
ATOM 1206 C C . VAL A 1 161 ? 1.373 -12.803 -10.403 1.00 63.56 161 VAL A C 1
ATOM 1208 O O . VAL A 1 161 ? 0.770 -13.872 -10.309 1.00 63.56 161 VAL A O 1
ATOM 1211 N N . ILE A 1 162 ? 0.836 -11.692 -10.902 1.00 67.62 162 ILE A N 1
ATOM 1212 C CA . ILE A 1 162 ? -0.480 -11.625 -11.529 1.00 67.62 162 ILE A CA 1
ATOM 1213 C C . ILE A 1 162 ? -0.296 -11.861 -13.027 1.00 67.62 162 ILE A C 1
ATOM 1215 O O . ILE A 1 162 ? 0.387 -11.098 -13.716 1.00 67.62 162 ILE A O 1
ATOM 1219 N N . GLU A 1 163 ? -0.898 -12.940 -13.510 1.00 66.50 163 GLU A N 1
ATOM 1220 C CA . GLU A 1 163 ? -0.932 -13.327 -14.914 1.00 66.50 163 GLU A CA 1
ATOM 1221 C C . GLU A 1 163 ? -1.966 -12.485 -15.687 1.00 66.50 163 GLU A C 1
ATOM 1223 O O . GLU A 1 163 ? -2.833 -11.824 -15.109 1.00 66.50 163 GLU A O 1
ATOM 1228 N N . GLY A 1 164 ? -1.883 -12.489 -17.021 1.00 43.12 164 GLY A N 1
ATOM 1229 C CA . GLY A 1 164 ? -2.755 -11.670 -17.880 1.00 43.12 164 GLY A CA 1
ATOM 1230 C C . GLY A 1 164 ? -4.249 -12.027 -17.818 1.00 43.12 164 GLY A C 1
ATOM 1231 O O . GLY A 1 164 ? -5.087 -11.227 -18.225 1.00 43.12 164 GLY A O 1
ATOM 1232 N N . ASP A 1 165 ? -4.592 -13.205 -17.295 1.00 55.78 165 ASP A N 1
ATOM 1233 C CA . ASP A 1 165 ? -5.963 -13.671 -17.054 1.00 55.78 165 ASP A CA 1
ATOM 1234 C C . ASP A 1 165 ? -6.483 -13.322 -15.643 1.00 55.78 165 ASP A C 1
ATOM 1236 O O . ASP A 1 165 ? -7.606 -13.679 -15.284 1.00 55.78 165 ASP A O 1
ATOM 1240 N N . GLY A 1 166 ? -5.681 -12.610 -14.842 1.00 51.12 166 GLY A N 1
ATOM 1241 C CA . GLY A 1 166 ? -6.001 -12.239 -13.467 1.00 51.12 166 GLY A CA 1
ATOM 1242 C C . GLY A 1 166 ? -5.766 -13.355 -12.448 1.00 51.12 166 GLY A C 1
ATOM 1243 O O . GLY A 1 166 ? -5.976 -13.127 -11.253 1.00 51.12 166 GLY A O 1
ATOM 1244 N N . ALA A 1 167 ? -5.310 -14.539 -12.872 1.00 61.12 167 ALA A N 1
ATOM 1245 C CA . ALA A 1 167 ? -4.824 -15.545 -11.944 1.00 61.12 167 ALA A CA 1
ATOM 1246 C C . ALA A 1 167 ? -3.543 -15.044 -11.270 1.00 61.12 167 ALA A C 1
ATOM 1248 O O . ALA A 1 167 ? -2.726 -14.348 -11.873 1.00 61.12 167 ALA A O 1
ATOM 1249 N N . SER A 1 168 ? -3.351 -15.406 -10.005 1.00 61.38 168 SER A N 1
ATOM 1250 C CA . SER A 1 168 ? -2.085 -15.179 -9.323 1.00 61.38 168 SER A CA 1
ATOM 1251 C C . SER A 1 168 ? -1.369 -16.497 -9.085 1.00 61.38 168 SER A C 1
ATOM 1253 O O . SER A 1 168 ? -1.977 -17.502 -8.708 1.00 61.38 168 SER A O 1
ATOM 1255 N N . ARG A 1 169 ? -0.051 -16.488 -9.274 1.00 63.38 169 ARG A N 1
ATOM 1256 C CA . ARG A 1 169 ? 0.823 -17.557 -8.796 1.00 63.38 169 ARG A CA 1
ATOM 1257 C C . ARG A 1 169 ? 1.735 -17.010 -7.718 1.00 63.38 169 ARG A C 1
ATOM 1259 O O . ARG A 1 169 ? 2.353 -15.960 -7.896 1.00 63.38 169 ARG A O 1
ATOM 1266 N N . ALA A 1 170 ? 1.841 -17.736 -6.612 1.00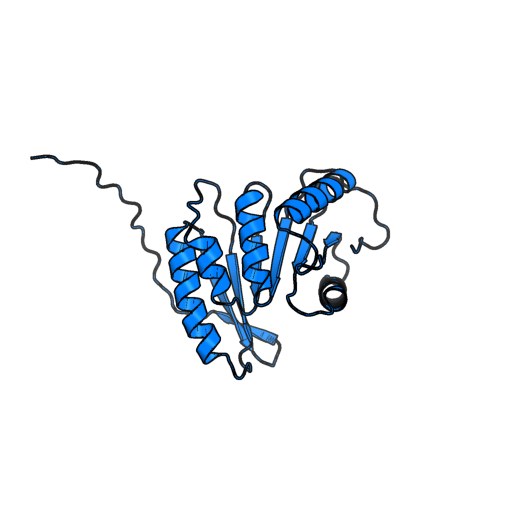 65.25 170 ALA A N 1
ATOM 1267 C CA . ALA A 1 170 ? 2.916 -17.486 -5.670 1.00 65.25 170 ALA A CA 1
ATOM 1268 C C . ALA A 1 170 ? 4.249 -17.727 -6.389 1.00 65.25 170 ALA A C 1
ATOM 1270 O O . ALA A 1 170 ? 4.403 -18.722 -7.112 1.00 65.25 170 ALA A O 1
ATOM 1271 N N . ILE A 1 171 ? 5.223 -16.841 -6.198 1.00 59.31 171 ILE A N 1
ATOM 1272 C CA . ILE A 1 171 ? 6.603 -17.200 -6.517 1.00 59.31 171 ILE A CA 1
ATOM 1273 C C . ILE A 1 171 ? 7.017 -18.196 -5.432 1.00 59.31 171 ILE A C 1
ATOM 1275 O O . ILE A 1 171 ? 7.417 -17.803 -4.343 1.00 59.31 171 ILE A O 1
ATOM 1279 N N . ASN A 1 172 ? 6.860 -19.494 -5.717 1.00 45.22 172 ASN A N 1
ATOM 1280 C CA . ASN A 1 172 ? 7.272 -20.612 -4.860 1.00 45.22 172 ASN A CA 1
ATOM 1281 C C . ASN A 1 172 ? 8.808 -20.720 -4.764 1.00 45.22 172 ASN A C 1
ATOM 1283 O O . ASN A 1 172 ? 9.378 -21.805 -4.863 1.00 45.22 172 ASN A O 1
ATOM 1287 N N . GLU A 1 173 ? 9.503 -19.616 -4.499 1.00 44.44 173 GLU A N 1
ATOM 1288 C CA . GLU A 1 173 ? 10.656 -19.726 -3.621 1.00 44.44 173 GLU A CA 1
ATOM 1289 C C . GLU A 1 173 ? 10.090 -19.988 -2.227 1.00 44.44 173 GLU A C 1
ATOM 1291 O O . GLU A 1 173 ? 9.864 -19.087 -1.423 1.00 44.44 173 GLU A O 1
ATOM 1296 N N . THR A 1 174 ? 9.820 -21.264 -1.947 1.00 35.22 174 THR A N 1
ATOM 1297 C CA . THR A 1 174 ? 9.781 -21.769 -0.581 1.00 35.22 174 THR A CA 1
ATOM 1298 C C . THR A 1 174 ? 11.182 -21.563 -0.003 1.00 35.22 174 THR A C 1
ATOM 1300 O O . THR A 1 174 ? 11.975 -22.496 0.089 1.00 35.22 174 THR A O 1
ATOM 1303 N N . LEU A 1 175 ? 11.529 -20.327 0.360 1.00 33.91 175 LEU A N 1
ATOM 1304 C CA . LEU A 1 175 ? 12.541 -20.089 1.373 1.00 33.91 175 LEU A CA 1
ATOM 1305 C C . LEU A 1 175 ? 11.947 -20.726 2.620 1.00 33.91 175 LEU A C 1
ATOM 1307 O O . LEU A 1 175 ? 11.038 -20.175 3.231 1.00 33.91 175 LEU A O 1
ATOM 1311 N N . GLN A 1 176 ? 12.358 -21.959 2.903 1.00 26.59 176 GLN A N 1
ATOM 1312 C CA . GLN A 1 176 ? 12.030 -22.647 4.138 1.00 26.59 176 GLN A CA 1
ATOM 1313 C C . GLN A 1 176 ? 12.428 -21.724 5.291 1.00 26.59 176 GLN A C 1
ATOM 1315 O O . GLN A 1 176 ? 13.599 -21.606 5.642 1.00 26.59 176 GLN A O 1
ATOM 1320 N N . PHE A 1 177 ? 11.436 -21.027 5.837 1.00 34.03 177 PHE A N 1
ATOM 1321 C CA . PHE A 1 177 ? 11.533 -20.260 7.062 1.00 34.03 177 PHE A CA 1
ATOM 1322 C C . PHE A 1 177 ? 11.648 -21.267 8.204 1.00 34.03 177 PHE A C 1
ATOM 1324 O O . PHE A 1 177 ? 10.649 -21.635 8.816 1.00 34.03 177 PHE A O 1
ATOM 1331 N N . PHE A 1 178 ? 12.856 -21.770 8.442 1.00 28.81 178 PHE A N 1
ATOM 1332 C CA . PHE A 1 178 ? 13.173 -22.418 9.702 1.00 28.81 178 PHE A CA 1
ATOM 1333 C C . PHE A 1 178 ? 13.775 -21.385 10.646 1.00 28.81 178 PHE A C 1
ATOM 1335 O O . PHE A 1 178 ? 14.694 -20.651 10.295 1.00 28.81 178 PHE A O 1
ATOM 1342 N N . ASP A 1 179 ? 13.162 -21.326 11.822 1.00 33.06 179 ASP A N 1
ATOM 1343 C CA . ASP A 1 179 ? 13.644 -20.771 13.077 1.00 33.06 179 ASP A CA 1
ATOM 1344 C C . ASP A 1 179 ? 15.162 -20.540 13.148 1.00 33.06 179 ASP A C 1
ATOM 1346 O O . ASP A 1 179 ? 15.910 -21.453 13.477 1.00 33.06 179 ASP A O 1
ATOM 1350 N N . ASP A 1 180 ? 15.598 -19.292 12.980 1.00 30.52 180 ASP A N 1
ATOM 1351 C CA . ASP A 1 180 ? 16.871 -18.820 13.549 1.00 30.52 180 ASP A CA 1
ATOM 1352 C C . ASP A 1 180 ? 16.660 -17.651 14.524 1.00 30.52 180 ASP A C 1
ATOM 1354 O O . ASP A 1 180 ? 17.534 -16.827 14.784 1.00 30.52 180 ASP A O 1
ATOM 1358 N N . VAL A 1 181 ? 15.496 -17.642 15.186 1.00 30.61 181 VAL A N 1
ATOM 1359 C CA . VAL A 1 181 ? 15.382 -17.080 16.540 1.00 30.61 181 VAL A CA 1
ATOM 1360 C C . VAL A 1 181 ? 15.705 -18.193 17.539 1.00 30.61 181 VAL A C 1
ATOM 1362 O O . VAL A 1 181 ? 14.875 -18.615 18.340 1.00 30.61 181 VAL A O 1
ATOM 1365 N N . ARG A 1 182 ? 16.944 -18.689 17.514 1.00 28.22 182 ARG A N 1
ATOM 1366 C CA . ARG A 1 182 ? 17.561 -19.250 18.717 1.00 28.22 182 ARG A CA 1
ATOM 1367 C C . ARG A 1 182 ? 18.742 -18.385 19.103 1.00 28.22 182 ARG A C 1
ATOM 1369 O O . ARG A 1 182 ? 19.847 -18.502 18.596 1.00 28.22 182 ARG A O 1
ATOM 1376 N N . VAL A 1 183 ? 18.430 -17.497 20.041 1.00 39.16 183 VAL A N 1
ATOM 1377 C CA . VAL A 1 183 ? 19.282 -17.078 21.152 1.00 39.16 183 VAL A CA 1
ATOM 1378 C C . VAL A 1 183 ? 20.541 -17.948 21.279 1.00 39.16 183 VAL A C 1
ATOM 1380 O O . VAL A 1 183 ? 20.479 -19.058 21.796 1.00 39.16 183 VAL A O 1
ATOM 1383 N N . SER A 1 184 ? 21.692 -17.395 20.914 1.00 29.70 184 SER A N 1
ATOM 1384 C CA . SER A 1 184 ? 22.934 -17.674 21.635 1.00 29.70 184 SER A CA 1
ATOM 1385 C C . SER A 1 184 ? 23.477 -16.357 22.159 1.00 29.70 184 SER A C 1
ATOM 1387 O O . SER A 1 184 ? 24.422 -15.762 21.650 1.00 29.70 184 SER A O 1
ATOM 1389 N N . ALA A 1 185 ? 22.828 -15.906 23.228 1.00 34.06 185 ALA A N 1
ATOM 1390 C CA . ALA A 1 185 ? 23.508 -15.140 24.244 1.00 34.06 185 ALA A CA 1
ATOM 1391 C C . ALA A 1 185 ? 24.610 -16.024 24.866 1.00 34.06 185 ALA A C 1
ATOM 1393 O O . ALA A 1 185 ? 24.345 -17.149 25.276 1.00 34.06 185 ALA A O 1
ATOM 1394 N N . VAL A 1 186 ? 25.814 -15.456 24.963 1.00 35.88 186 VAL A N 1
ATOM 1395 C CA . VAL A 1 186 ? 26.854 -15.747 25.965 1.00 35.88 186 VAL A CA 1
ATOM 1396 C C . VAL A 1 186 ? 27.493 -17.145 25.945 1.00 35.88 186 VAL A C 1
ATOM 1398 O O . VAL A 1 186 ? 26.987 -18.103 26.517 1.00 35.88 186 VAL A O 1
ATOM 1401 N N . THR A 1 187 ? 28.765 -17.191 25.544 1.00 32.06 187 THR A N 1
ATOM 1402 C CA . THR A 1 187 ? 29.814 -17.555 26.513 1.00 32.06 187 THR A CA 1
ATOM 1403 C C . THR A 1 187 ? 31.105 -16.811 26.184 1.00 32.06 187 THR A C 1
ATOM 1405 O O . THR A 1 187 ? 31.753 -17.063 25.174 1.00 32.06 187 THR A O 1
ATOM 1408 N N . ARG A 1 188 ? 31.454 -15.850 27.048 1.00 36.00 188 ARG A N 1
ATOM 1409 C CA . ARG A 1 188 ? 32.845 -15.435 27.248 1.00 36.00 188 ARG A CA 1
ATOM 1410 C C . ARG A 1 188 ? 33.629 -16.661 27.720 1.00 36.00 188 ARG A C 1
ATOM 1412 O O . ARG A 1 188 ? 33.203 -17.293 28.686 1.00 36.00 188 ARG A O 1
ATOM 1419 N N . ALA A 1 189 ? 34.772 -16.907 27.100 1.00 43.03 189 ALA A N 1
ATOM 1420 C CA . ALA A 1 189 ? 35.959 -17.436 27.757 1.00 43.03 189 ALA A CA 1
ATOM 1421 C C . ALA A 1 189 ? 37.147 -16.614 27.254 1.00 43.03 189 ALA A C 1
ATOM 1423 O O . ALA A 1 189 ? 37.209 -16.394 26.023 1.00 43.03 189 ALA A O 1
#

pLDDT: mean 71.68, std 16.06, range [26.59, 91.75]

Radius of gyration: 17.84 Å; chains: 1; bounding box: 62×40×48 Å

Sequence (189 aa):
MWLPRDWTPTPRCPLLIAMDDAPDWRATGQLFRNASAGRPQVILAPNIAVHSTDSLVEWIGEISDECGGGGSYFVCGRCDASAVAMSLVLRECAVTAAVALVSPTAQLASALDATHVNGERVPVRWFFGAQDPQLAVYLDEWRVSAAAARRAGFGLLDIAVIEGDGASRAINETLQFFDDVRVSAVTRA

Secondary structure (DSSP, 8-state):
-B--TT----TT--EEEEEBSSS-HHHHHHHHHHHTTT---EEE--BTTT--HHHHHHHHHHHHHHTTS-PPEEEEEETTHHHHHHHHHHHSGGGEEEEEEES--THHHHHHHT----S----EEEEEETT-TTHHHHHHHHHHHHHHHHHHT-S-EEEEEEPTTS-EEE-------------------

Foldseek 3Di:
DDFAVVDDQDPAAEEEEFEEPDPPLVVRQVVVVVVCVRRGHHYHRDHPVPDDLVNVLVVVVVVCVVSVHDYAYEYEYEECRQLSSVLNCLVVVVRHQAYEYELYALSNLVSLQVAADDDDAHHYEYEYEPPPPCVVVSVVSVVSNVVSCVNNPHDDYWYWYQYPVRDTDTPPPPPPPDDPPDDDDDDDD